Protein AF-A0A3Q0JBZ6-F1 (afdb_monomer_lite)

InterPro domains:
  IPR046439 Zinc finger, RZ-type [PF20173] (156-203)
  IPR046439 Zinc finger, RZ-type [PS51981] (135-214)

Secondary structure (DSSP, 8-state):
--HHHHHHHHHHHHHHHHHHS----HHHHHHHHHHHHHHHHHHHTS-TT---HHHHHHHHHHHHHHHHHHHHHHHHHHHHHHTTSS-THHHHHHHHHHHHHHS-SSPP-HHHHHHHHHHHHHHHHHHHHHS-----HHHHHHHHHHHGGGBPTT--SS-EEE-SSSS-EEE--BTS----EEE-TTT--EEEEETTEEPTT-EE-TTTT--SS-SS-----

Structure (mmCIF, N/CA/C/O backbone):
data_AF-A0A3Q0JBZ6-F1
#
_entry.id   AF-A0A3Q0JBZ6-F1
#
loop_
_atom_site.group_PDB
_atom_site.id
_atom_site.type_symbol
_atom_site.label_atom_id
_atom_site.label_alt_id
_atom_site.label_comp_id
_atom_site.label_asym_id
_atom_site.l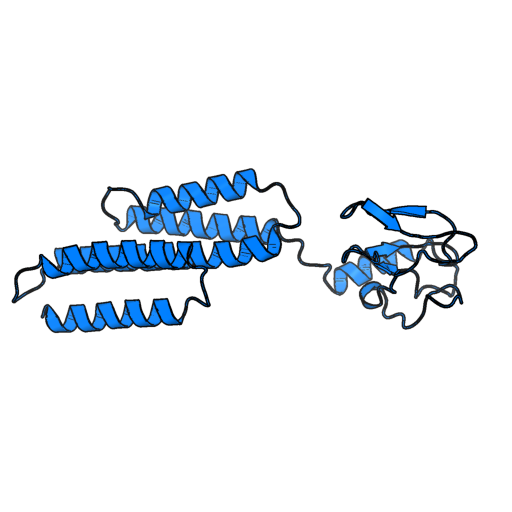abel_entity_id
_atom_site.label_seq_id
_atom_site.pdbx_PDB_ins_code
_atom_site.Cartn_x
_atom_site.Cartn_y
_atom_site.Cartn_z
_atom_site.occupancy
_atom_site.B_iso_or_equiv
_atom_site.auth_seq_id
_atom_site.auth_comp_id
_atom_site.auth_asym_id
_atom_site.auth_atom_id
_atom_site.pdbx_PDB_model_num
ATOM 1 N N . MET A 1 1 ? -16.039 10.931 32.157 1.00 70.25 1 MET A N 1
ATOM 2 C CA . MET A 1 1 ? -16.116 11.798 30.960 1.00 70.25 1 MET A CA 1
ATOM 3 C C . MET A 1 1 ? -17.562 11.839 30.490 1.00 70.25 1 MET A C 1
ATOM 5 O O . MET A 1 1 ? -18.242 10.830 30.664 1.00 70.25 1 MET A O 1
ATOM 9 N N . GLN A 1 2 ? -18.061 12.970 29.978 1.00 82.00 2 GLN A N 1
ATOM 10 C CA . GLN A 1 2 ? -19.403 12.999 29.381 1.00 82.00 2 GLN A CA 1
ATOM 11 C C . GLN A 1 2 ? -19.391 12.131 28.119 1.00 82.00 2 GLN A C 1
ATOM 13 O O . GLN A 1 2 ? -18.581 12.376 27.227 1.00 82.00 2 GLN A O 1
ATOM 18 N N . LEU A 1 3 ? -20.259 11.115 28.071 1.00 80.69 3 LEU A N 1
ATOM 19 C CA . LEU A 1 3 ? -20.325 10.156 26.963 1.00 80.69 3 LEU A CA 1
ATOM 20 C C . LEU A 1 3 ? -20.518 10.876 25.624 1.00 80.69 3 LEU A C 1
ATOM 22 O O . LEU A 1 3 ? -19.780 10.625 24.682 1.00 80.69 3 LEU A O 1
ATOM 26 N N . PHE A 1 4 ? -21.446 11.835 25.582 1.00 84.12 4 PHE A N 1
ATOM 27 C CA . PHE A 1 4 ? -21.747 12.617 24.384 1.00 84.12 4 PHE A CA 1
ATOM 28 C C . PHE A 1 4 ? -20.508 13.291 23.778 1.00 84.12 4 PHE A C 1
ATOM 30 O O . PHE A 1 4 ? -20.240 13.111 22.595 1.00 84.12 4 PHE A O 1
ATOM 37 N N . VAL A 1 5 ? -19.728 14.013 24.591 1.00 87.06 5 VAL A N 1
ATOM 38 C CA . VAL A 1 5 ? -18.526 14.726 24.123 1.00 87.06 5 VAL A CA 1
ATOM 39 C C . VAL A 1 5 ? -17.514 13.747 23.532 1.00 87.06 5 VAL A C 1
ATOM 41 O O . VAL A 1 5 ? -17.034 13.952 22.423 1.00 87.06 5 VAL A O 1
ATOM 44 N N . PHE A 1 6 ? -17.257 12.639 24.232 1.00 88.94 6 PHE A N 1
ATOM 45 C CA . PHE A 1 6 ? -16.318 11.628 23.755 1.00 88.94 6 PHE A CA 1
ATOM 46 C C . PHE A 1 6 ? -16.757 10.989 22.434 1.00 88.94 6 PHE A C 1
ATOM 48 O O . PHE A 1 6 ? -15.930 10.790 21.551 1.00 88.94 6 PHE A O 1
ATOM 55 N N . ILE A 1 7 ? -18.046 10.669 22.285 1.00 87.75 7 ILE A N 1
ATOM 56 C CA . ILE A 1 7 ? -18.562 10.051 21.059 1.00 87.75 7 ILE A CA 1
ATOM 57 C C . ILE A 1 7 ? -18.487 11.013 19.874 1.00 87.75 7 ILE A C 1
ATOM 59 O O . ILE A 1 7 ? -18.133 10.580 18.781 1.00 87.75 7 ILE A O 1
ATOM 63 N N . VAL A 1 8 ? -18.752 12.307 20.074 1.00 90.62 8 VAL A N 1
ATOM 64 C CA . VAL A 1 8 ? -18.575 13.311 19.013 1.00 90.62 8 VAL A CA 1
ATOM 65 C C . VAL A 1 8 ? -17.115 13.356 18.557 1.00 90.62 8 VAL A C 1
ATOM 67 O O . VAL A 1 8 ? -16.854 13.187 17.369 1.00 90.62 8 VAL A O 1
ATOM 70 N N . GLU A 1 9 ? -16.164 13.475 19.487 1.00 92.88 9 GLU A N 1
ATOM 71 C CA . GLU A 1 9 ? -14.729 13.475 19.162 1.00 92.88 9 GLU A CA 1
ATOM 72 C C . GLU A 1 9 ? -14.284 12.171 18.480 1.00 92.88 9 GLU A C 1
ATOM 74 O O . GLU A 1 9 ? -13.493 12.182 17.537 1.00 92.88 9 GLU A O 1
ATOM 79 N N . PHE A 1 10 ? -14.792 11.028 18.944 1.00 92.44 10 PHE A N 1
ATOM 80 C CA . PHE A 1 10 ? -14.512 9.723 18.354 1.00 92.44 10 PHE A CA 1
ATOM 81 C C . PHE A 1 10 ? -14.988 9.660 16.896 1.00 92.44 10 PHE A C 1
ATOM 83 O O . PHE A 1 10 ? -14.212 9.303 16.008 1.00 92.44 10 PHE A O 1
ATOM 90 N N . LEU A 1 11 ? -16.243 10.038 16.636 1.00 92.06 11 LEU A N 1
ATOM 91 C CA . LEU A 1 11 ? -16.834 10.008 15.298 1.00 92.06 11 LEU A CA 1
ATOM 92 C C . LEU A 1 11 ? -16.173 11.015 14.354 1.00 92.06 11 LEU A C 1
ATOM 94 O O . LEU A 1 11 ? -16.023 10.725 13.169 1.00 92.06 11 LEU A O 1
ATOM 98 N N . GLU A 1 12 ? -15.737 12.170 14.859 1.00 95.00 12 GLU A N 1
ATOM 99 C CA . GLU A 1 12 ? -14.949 13.128 14.080 1.00 95.00 12 GLU A CA 1
ATOM 100 C C . GLU A 1 12 ? -13.622 12.523 13.614 1.00 95.00 12 GLU A C 1
ATOM 102 O O . GLU A 1 12 ? -13.274 12.661 12.440 1.00 95.00 12 GLU A O 1
ATOM 107 N N . ARG A 1 13 ? -12.916 11.787 14.483 1.00 95.56 13 ARG A N 1
ATOM 108 C CA . ARG A 1 13 ? -11.676 11.087 14.107 1.00 95.56 13 ARG A CA 1
ATOM 109 C C . ARG A 1 13 ? -11.922 9.988 13.076 1.00 95.56 13 ARG A C 1
ATOM 111 O O . ARG A 1 13 ? -11.198 9.921 12.085 1.00 95.56 13 ARG A O 1
ATOM 118 N N . VAL A 1 14 ? -12.971 9.179 13.253 1.00 93.94 14 VAL A N 1
ATOM 119 C CA . VAL A 1 14 ? -13.374 8.168 12.256 1.00 93.94 14 VAL A CA 1
ATOM 120 C C . VAL A 1 14 ? -13.664 8.829 10.910 1.00 93.94 14 VAL A C 1
ATOM 122 O O . VAL A 1 14 ? -13.111 8.419 9.890 1.00 93.94 14 VAL A O 1
ATOM 125 N N . LYS A 1 15 ? -14.488 9.883 10.903 1.00 92.44 15 LYS A N 1
ATOM 126 C CA . LYS A 1 15 ? -14.831 10.633 9.690 1.00 92.44 15 LYS A CA 1
ATOM 127 C C . LYS A 1 15 ? -13.581 11.173 9.005 1.00 92.44 15 LYS A C 1
ATOM 129 O O . LYS A 1 15 ? -13.451 11.015 7.795 1.00 92.44 15 LYS A O 1
ATOM 134 N N . GLN A 1 16 ? -12.679 11.800 9.760 1.00 92.94 16 GLN A N 1
ATOM 135 C CA . GLN A 1 16 ? -11.443 12.339 9.206 1.00 92.94 16 GLN A CA 1
ATOM 136 C C . GLN A 1 16 ? -10.606 11.229 8.568 1.00 92.94 16 GLN A C 1
ATOM 138 O O . GLN A 1 16 ? -10.219 11.361 7.412 1.00 92.94 16 GLN A O 1
ATOM 143 N N . ARG A 1 17 ? -10.422 10.090 9.252 1.00 92.69 17 ARG A N 1
ATOM 144 C CA . ARG A 1 17 ? -9.642 8.984 8.688 1.00 92.69 17 ARG A CA 1
ATOM 145 C C . ARG A 1 17 ? -10.268 8.417 7.417 1.00 92.69 17 ARG A C 1
ATOM 147 O O . ARG A 1 17 ? -9.536 8.149 6.473 1.00 92.69 17 ARG A O 1
ATOM 154 N N . VAL A 1 18 ? -11.593 8.266 7.366 1.00 88.94 18 VAL A N 1
ATOM 155 C CA . VAL A 1 18 ? -12.302 7.806 6.157 1.00 88.94 18 VAL A CA 1
ATOM 156 C C . VAL A 1 18 ? -12.102 8.769 4.984 1.00 88.94 18 VAL A C 1
ATOM 158 O O . VAL A 1 18 ? -11.972 8.315 3.853 1.00 88.94 18 VAL A O 1
ATOM 161 N N . LEU A 1 19 ? -12.058 10.082 5.235 1.00 87.62 19 LEU A N 1
ATOM 162 C CA . LEU A 1 19 ? -11.763 11.078 4.200 1.00 87.62 19 LEU A CA 1
ATOM 163 C C . LEU A 1 19 ? -10.298 11.036 3.743 1.00 87.62 19 LEU A C 1
ATOM 165 O O . LEU A 1 19 ? -10.024 11.290 2.571 1.00 87.62 19 LEU A O 1
ATOM 169 N N . ASP A 1 20 ? -9.374 10.727 4.656 1.00 87.31 20 ASP A N 1
ATOM 170 C CA . ASP A 1 20 ? -7.940 10.663 4.365 1.00 87.31 20 ASP A CA 1
ATOM 171 C C . ASP A 1 20 ? -7.571 9.432 3.525 1.00 87.31 20 ASP A C 1
ATOM 173 O O . ASP A 1 20 ? -6.669 9.510 2.688 1.00 87.31 20 ASP A O 1
ATOM 177 N N . VAL A 1 21 ? -8.256 8.298 3.722 1.00 81.00 21 VAL A N 1
ATOM 178 C CA . VAL A 1 21 ? -8.046 7.121 2.873 1.00 81.00 21 VAL A CA 1
ATOM 179 C C . VAL A 1 21 ? -8.618 7.402 1.480 1.00 81.00 21 VAL A C 1
ATOM 181 O O . VAL A 1 21 ? -9.830 7.437 1.269 1.00 81.00 21 VAL A O 1
ATOM 184 N N . LYS A 1 22 ? -7.725 7.584 0.502 1.00 66.88 22 LYS A N 1
ATOM 185 C CA . LYS A 1 22 ? -8.076 7.713 -0.920 1.00 66.88 22 LYS A CA 1
ATOM 186 C C . LYS A 1 22 ? -8.874 6.488 -1.391 1.00 66.88 22 LYS A C 1
ATOM 188 O O . LYS A 1 22 ? -8.780 5.410 -0.816 1.00 66.88 22 LYS A O 1
ATOM 193 N N . THR A 1 23 ? -9.679 6.678 -2.435 1.00 73.19 23 THR A N 1
ATOM 194 C CA . THR A 1 23 ? -10.639 5.706 -2.997 1.00 73.19 23 THR A CA 1
ATOM 195 C C . THR A 1 23 ? -10.236 4.234 -2.835 1.00 73.19 23 THR A C 1
ATOM 197 O O . THR A 1 23 ? -9.292 3.773 -3.472 1.00 73.19 23 THR A O 1
ATOM 200 N N . MET A 1 24 ? -10.999 3.496 -2.025 1.00 83.38 24 MET A N 1
ATOM 201 C CA . MET A 1 24 ? -10.909 2.041 -1.887 1.00 83.38 24 MET A CA 1
ATOM 202 C C . MET A 1 24 ? -11.824 1.332 -2.894 1.00 83.38 24 MET A C 1
ATOM 204 O O . MET A 1 24 ? -12.797 1.907 -3.386 1.00 83.38 24 MET A O 1
ATOM 208 N N . ASN A 1 25 ? -11.549 0.055 -3.170 1.00 87.12 25 ASN A N 1
ATOM 209 C CA . ASN A 1 25 ? -12.520 -0.798 -3.854 1.00 87.12 25 ASN A CA 1
ATOM 210 C C . ASN A 1 25 ? -13.654 -1.227 -2.897 1.00 87.12 25 ASN A C 1
ATOM 212 O O . ASN A 1 25 ? -13.547 -1.099 -1.677 1.00 87.12 25 ASN A O 1
ATOM 216 N N . MET A 1 26 ? -14.730 -1.783 -3.464 1.00 89.88 26 MET A N 1
ATOM 21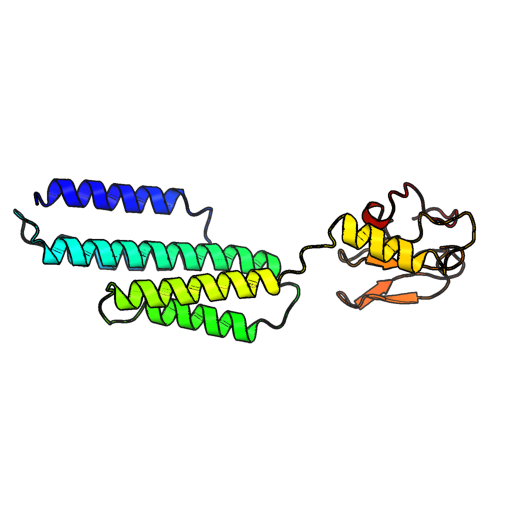7 C CA . MET A 1 26 ? -15.929 -2.163 -2.709 1.00 89.88 26 MET A CA 1
ATOM 218 C C . MET A 1 26 ? -15.639 -3.125 -1.546 1.00 89.88 26 MET A C 1
ATOM 220 O O . MET A 1 26 ? -16.154 -2.920 -0.452 1.00 89.88 26 MET A O 1
ATOM 224 N N . SER A 1 27 ? -14.817 -4.162 -1.745 1.00 90.31 27 SER A N 1
ATOM 225 C CA . SER A 1 27 ? -14.576 -5.165 -0.697 1.00 90.31 27 SER A CA 1
ATOM 226 C C . SER A 1 27 ? -13.798 -4.591 0.486 1.00 90.31 27 SER A C 1
ATOM 228 O O . SER A 1 27 ? -14.114 -4.894 1.635 1.00 90.31 27 SER A O 1
ATOM 230 N N . MET A 1 28 ? -12.830 -3.717 0.220 1.00 90.88 28 MET A N 1
ATOM 231 C CA . MET A 1 28 ? -12.049 -3.031 1.250 1.00 90.88 28 MET A CA 1
ATOM 232 C C . MET A 1 28 ? -12.909 -2.028 2.022 1.00 90.88 28 MET A C 1
ATOM 234 O O . MET A 1 28 ? -12.847 -1.990 3.250 1.00 90.88 28 MET A O 1
ATOM 238 N N . SER A 1 29 ? -13.773 -1.282 1.324 1.00 91.19 29 SER A N 1
ATOM 239 C CA . SER A 1 29 ? -14.760 -0.412 1.968 1.00 91.19 29 SER A CA 1
ATOM 240 C C . SER A 1 29 ? -15.718 -1.200 2.863 1.00 91.19 29 SER A C 1
ATOM 242 O O . SER A 1 29 ? -15.956 -0.787 3.995 1.00 91.19 29 SER A O 1
ATOM 244 N N . CYS A 1 30 ? -16.232 -2.345 2.402 1.00 93.31 30 CYS A N 1
ATOM 245 C CA . CYS A 1 30 ? -17.099 -3.202 3.213 1.00 93.31 30 CYS A CA 1
ATOM 246 C C . CYS A 1 30 ? -16.403 -3.682 4.489 1.00 93.31 30 CYS A C 1
ATOM 248 O O . CYS A 1 30 ? -17.007 -3.619 5.554 1.00 93.31 30 CYS A O 1
ATOM 250 N N . LEU A 1 31 ? -15.143 -4.117 4.402 1.00 93.62 31 LEU A N 1
ATOM 251 C CA . LEU A 1 31 ? -14.400 -4.609 5.562 1.00 93.62 31 LEU A CA 1
ATOM 252 C C . LEU A 1 31 ? -14.179 -3.514 6.618 1.00 93.62 31 LEU A C 1
ATOM 254 O O . LEU A 1 31 ? -14.377 -3.745 7.808 1.00 93.62 31 LEU A O 1
ATOM 258 N N . LEU A 1 32 ? -13.815 -2.304 6.183 1.00 93.56 32 LEU A N 1
ATOM 259 C CA . LEU A 1 32 ? -13.626 -1.167 7.085 1.00 93.56 32 LEU A CA 1
ATOM 260 C C . LEU A 1 32 ? -14.945 -0.734 7.752 1.00 93.56 32 LEU A C 1
ATOM 262 O O . LEU A 1 32 ? -14.959 -0.410 8.939 1.00 93.56 32 LEU A O 1
ATOM 266 N N . LEU A 1 33 ? -16.056 -0.761 7.007 1.00 92.88 33 LEU A N 1
ATOM 267 C CA . LEU A 1 33 ? -17.389 -0.461 7.540 1.00 92.88 33 LEU A CA 1
ATOM 268 C C . LEU A 1 33 ? -17.879 -1.528 8.527 1.00 92.88 33 LEU A C 1
ATOM 270 O O . LEU A 1 33 ? -18.447 -1.170 9.550 1.00 92.88 33 LEU A O 1
ATOM 274 N N . GLN A 1 34 ? -17.611 -2.812 8.273 1.00 94.50 34 GLN A N 1
ATOM 275 C CA . GLN A 1 34 ? -17.945 -3.898 9.203 1.00 94.50 34 GLN A CA 1
ATOM 276 C C . GLN A 1 34 ? -17.253 -3.723 10.557 1.00 94.50 34 GLN A C 1
ATOM 278 O O . GLN A 1 34 ? -17.881 -3.904 11.599 1.00 94.50 34 GLN A O 1
ATOM 283 N N . LEU A 1 35 ? -15.978 -3.326 10.542 1.00 94.75 35 LEU A N 1
ATOM 284 C CA . LEU A 1 35 ? -15.248 -3.007 11.763 1.00 94.75 35 LEU A CA 1
ATOM 285 C C . LEU A 1 35 ? -15.867 -1.804 12.489 1.00 94.75 35 LEU A C 1
ATOM 287 O O . LEU A 1 35 ? -16.049 -1.835 13.704 1.00 94.75 35 LEU A O 1
ATOM 291 N N . LEU A 1 36 ? -16.222 -0.744 11.758 1.00 94.12 36 LEU A N 1
ATOM 292 C CA . LEU A 1 36 ? -16.880 0.415 12.360 1.00 94.12 36 LEU A CA 1
ATOM 293 C C . LEU A 1 36 ? -18.217 0.037 13.013 1.00 94.12 36 LEU A C 1
ATOM 295 O O . LEU A 1 36 ? -18.482 0.470 14.133 1.00 94.12 36 LEU A O 1
ATOM 299 N N . ASP A 1 37 ? -19.028 -0.787 12.351 1.00 93.94 37 ASP A N 1
ATOM 300 C CA . ASP A 1 37 ? -20.302 -1.267 12.888 1.00 93.94 37 ASP A CA 1
ATOM 301 C C . ASP A 1 37 ? -20.107 -2.048 14.196 1.00 93.94 37 ASP A C 1
ATOM 303 O O . ASP A 1 37 ? -20.843 -1.819 15.157 1.00 93.94 37 ASP A O 1
ATOM 307 N N . GLU A 1 38 ? -19.087 -2.907 14.284 1.00 92.44 38 GLU A N 1
ATOM 308 C CA . GLU A 1 38 ? -18.746 -3.629 15.519 1.00 92.44 38 GLU A CA 1
ATOM 309 C C . GLU A 1 38 ? -18.451 -2.662 16.679 1.00 92.44 38 GLU A C 1
ATOM 311 O O . GLU A 1 38 ? -18.995 -2.802 17.781 1.00 92.44 38 GLU A O 1
ATOM 316 N N . ILE A 1 39 ? -17.649 -1.625 16.419 1.00 92.25 39 ILE A N 1
ATOM 317 C CA . ILE A 1 39 ? -17.303 -0.618 17.428 1.00 92.25 39 ILE A CA 1
ATOM 318 C C . ILE A 1 39 ? -18.546 0.181 17.844 1.00 92.25 39 ILE A C 1
ATOM 320 O O . ILE A 1 39 ? -18.749 0.451 19.031 1.00 92.25 39 ILE A O 1
ATOM 324 N N . LEU A 1 40 ? -19.412 0.535 16.891 1.00 91.19 40 LEU A N 1
ATOM 325 C CA . LEU A 1 40 ? -20.656 1.255 17.167 1.00 91.19 40 LEU A CA 1
ATOM 326 C C . LEU A 1 40 ? -21.637 0.421 17.998 1.00 91.19 40 LEU A C 1
ATOM 328 O O . LEU A 1 40 ? -22.288 0.970 18.888 1.00 91.19 40 LEU A O 1
ATOM 332 N N . VAL A 1 41 ? -21.713 -0.894 17.777 1.00 91.06 41 VAL A N 1
ATOM 333 C CA . VAL A 1 41 ? -22.509 -1.803 18.620 1.00 91.06 41 VAL A CA 1
ATOM 334 C C . VAL A 1 41 ? -22.018 -1.762 20.068 1.00 91.06 41 VAL A C 1
ATOM 336 O O . VAL A 1 41 ? -22.837 -1.650 20.984 1.00 91.06 41 VAL A O 1
ATOM 339 N N . TYR A 1 42 ? -20.700 -1.776 20.291 1.00 88.12 42 TYR A N 1
ATOM 340 C CA . TYR A 1 42 ? -20.139 -1.629 21.636 1.00 88.12 42 TYR A CA 1
ATOM 341 C C . TYR A 1 42 ? -20.474 -0.261 22.255 1.00 88.12 42 TYR A C 1
ATOM 343 O O . TYR A 1 42 ? -20.917 -0.207 23.402 1.00 88.12 42 TYR A O 1
ATOM 351 N N . VAL A 1 43 ? -20.346 0.834 21.493 1.00 88.06 43 VAL A N 1
ATOM 352 C CA . VAL A 1 43 ? -20.708 2.197 21.933 1.00 88.06 43 VAL A CA 1
ATOM 353 C C . VAL A 1 43 ? -22.169 2.288 22.383 1.00 88.06 43 VAL A C 1
ATOM 355 O O . VAL A 1 43 ? -22.450 2.867 23.432 1.00 88.06 43 VAL A O 1
ATOM 358 N N . VAL A 1 44 ? -23.100 1.717 21.615 1.00 86.81 44 VAL A N 1
ATOM 359 C CA . VAL A 1 44 ? -24.542 1.741 21.923 1.00 86.81 44 VAL A CA 1
ATOM 360 C C . VAL A 1 44 ? -24.865 0.965 23.205 1.00 86.81 44 VAL A C 1
ATOM 362 O O . VAL A 1 44 ? -25.817 1.305 23.903 1.00 86.81 44 VAL A O 1
ATOM 365 N N . GLY A 1 45 ? -24.056 -0.037 23.556 1.00 85.75 45 GLY A N 1
ATOM 366 C CA . GLY A 1 45 ? -24.194 -0.795 24.801 1.00 85.75 45 GLY A CA 1
ATOM 367 C C . GLY A 1 45 ? -23.782 -0.037 26.071 1.00 85.75 45 GLY A C 1
ATOM 368 O O . GLY A 1 45 ? -23.964 -0.558 27.173 1.00 85.75 45 GLY A O 1
ATOM 369 N N . ILE A 1 46 ? -23.217 1.171 25.956 1.00 83.44 46 ILE A N 1
ATOM 370 C CA . ILE A 1 46 ? -22.712 1.938 27.100 1.00 83.44 46 ILE A CA 1
ATOM 371 C C . ILE A 1 46 ? -23.864 2.702 27.783 1.00 83.44 46 ILE A C 1
ATOM 373 O O . ILE A 1 46 ? -24.544 3.493 27.128 1.00 83.44 46 ILE A O 1
ATOM 377 N N . PRO A 1 47 ? -24.072 2.537 29.107 1.00 78.12 47 PRO A N 1
ATOM 378 C CA . PRO A 1 47 ? -25.135 3.226 29.839 1.00 78.12 47 PRO A CA 1
ATOM 379 C C . PRO A 1 47 ? -25.045 4.758 29.748 1.00 78.12 47 PRO A C 1
ATOM 381 O O . PRO A 1 47 ? -23.959 5.339 29.779 1.00 78.12 47 PRO A O 1
ATOM 384 N N . HIS A 1 48 ? -26.210 5.407 29.699 1.00 68.00 48 HIS A N 1
ATOM 385 C CA . HIS A 1 48 ? -26.428 6.712 29.059 1.00 68.00 48 HIS A CA 1
ATOM 386 C C . HIS A 1 48 ? -25.760 7.966 29.656 1.00 68.00 48 HIS A C 1
ATOM 388 O O . HIS A 1 48 ? -25.857 9.028 29.042 1.00 68.00 48 HIS A O 1
ATOM 394 N N . ASP A 1 49 ? -25.015 7.895 30.763 1.00 70.44 49 ASP A N 1
ATOM 395 C CA . ASP A 1 49 ? -24.688 9.130 31.498 1.00 70.44 49 ASP A CA 1
ATOM 396 C C . ASP A 1 49 ? -23.185 9.391 31.660 1.00 70.44 49 ASP A C 1
ATOM 398 O O . ASP A 1 49 ? -22.746 10.547 31.689 1.00 70.44 49 ASP A O 1
ATOM 402 N N . LYS A 1 50 ? -22.361 8.341 31.785 1.00 77.06 50 LYS A N 1
ATOM 403 C CA . LYS A 1 50 ? -20.922 8.482 32.061 1.00 77.06 50 LYS A CA 1
ATOM 404 C C . LYS A 1 50 ? -20.116 7.328 31.484 1.00 77.06 50 LYS A C 1
ATOM 406 O O . LYS A 1 50 ? -20.367 6.170 31.790 1.00 77.06 50 LYS A O 1
ATOM 411 N N . LEU A 1 51 ? -19.063 7.686 30.756 1.00 85.75 51 LEU A N 1
ATOM 412 C CA . LEU A 1 51 ? -18.027 6.753 30.333 1.00 85.75 51 LEU A CA 1
ATOM 413 C C . LEU A 1 51 ? -16.985 6.595 31.450 1.00 85.75 51 LEU A C 1
ATOM 415 O O . LEU A 1 51 ? -16.458 7.603 31.955 1.00 85.75 51 LEU A O 1
ATOM 419 N N . SER A 1 52 ? -16.685 5.349 31.826 1.00 88.31 52 SER A N 1
ATOM 420 C CA . SER A 1 52 ? -15.565 5.038 32.717 1.00 88.31 52 SER A CA 1
ATOM 421 C C . SER A 1 52 ? -14.225 5.276 32.012 1.00 88.31 52 SER A C 1
ATOM 423 O O . SER A 1 52 ? -14.147 5.315 30.784 1.00 88.31 52 SER A O 1
ATOM 425 N N . GLN A 1 53 ? -13.145 5.437 32.783 1.00 88.69 53 GLN A N 1
ATOM 426 C CA . GLN A 1 53 ? -11.802 5.564 32.202 1.00 88.69 53 GLN A CA 1
ATOM 427 C C . GLN A 1 53 ? -11.407 4.316 31.405 1.00 88.69 53 GLN A C 1
ATOM 429 O O . GLN A 1 53 ? -10.787 4.442 30.355 1.00 88.69 53 GLN A O 1
ATOM 434 N N . GLN A 1 54 ? -11.811 3.132 31.873 1.00 89.12 54 GLN A N 1
ATOM 435 C CA . GLN A 1 54 ? -11.532 1.882 31.178 1.00 89.12 54 GLN A CA 1
ATOM 436 C C . GLN A 1 54 ? -12.281 1.812 29.844 1.00 89.12 54 GLN A C 1
ATOM 438 O O . GLN A 1 54 ? -11.660 1.558 28.825 1.00 89.12 54 GLN A O 1
ATOM 443 N N . GLN A 1 55 ? -13.575 2.142 29.819 1.00 89.31 55 GLN A N 1
ATOM 444 C CA . GLN A 1 55 ? -14.357 2.161 28.575 1.00 89.31 55 GLN A CA 1
ATOM 445 C C . GLN A 1 55 ? -13.812 3.183 27.567 1.00 89.31 55 GLN A C 1
ATOM 447 O O . GLN A 1 55 ? -13.778 2.916 26.372 1.00 89.31 55 GLN A O 1
ATOM 452 N N . ALA A 1 56 ? -13.353 4.346 28.044 1.00 91.06 56 ALA A N 1
ATOM 453 C CA . ALA A 1 56 ? -12.686 5.337 27.200 1.00 91.06 56 ALA A CA 1
ATOM 454 C C . ALA A 1 56 ? -11.409 4.782 26.566 1.00 91.06 56 ALA A C 1
ATOM 456 O O . ALA A 1 56 ? -11.149 4.996 25.385 1.00 91.06 56 ALA A O 1
ATOM 457 N N . LEU A 1 57 ? -10.603 4.083 27.366 1.00 92.12 57 LEU A N 1
ATOM 458 C CA . LEU A 1 57 ? -9.363 3.475 26.912 1.00 92.12 57 LEU A CA 1
ATOM 459 C C . LEU A 1 57 ? -9.633 2.369 25.887 1.00 92.12 57 LEU A C 1
ATOM 461 O O . LEU A 1 57 ? -8.969 2.330 24.858 1.00 92.12 57 LEU A O 1
ATOM 465 N N . ASP A 1 58 ? -10.625 1.520 26.150 1.00 91.31 58 ASP A N 1
ATOM 466 C CA . ASP A 1 58 ? -11.032 0.421 25.272 1.00 91.31 58 ASP A CA 1
ATOM 467 C C . ASP A 1 58 ? -11.495 0.966 23.915 1.00 91.31 58 ASP A C 1
ATOM 469 O O . ASP A 1 58 ? -10.980 0.554 22.882 1.00 91.31 58 ASP A O 1
ATOM 473 N N . LEU A 1 59 ? -12.363 1.986 23.910 1.00 92.94 59 LEU A N 1
ATOM 474 C CA . LEU A 1 59 ? -12.805 2.654 22.680 1.00 92.94 59 LEU A CA 1
ATOM 475 C C . LEU A 1 59 ? -11.663 3.319 21.913 1.00 92.94 59 LEU A C 1
ATOM 477 O O . LEU A 1 59 ? -11.664 3.320 20.685 1.00 92.94 59 LEU A O 1
ATOM 481 N N . ASN A 1 60 ? -10.685 3.897 22.611 1.00 94.81 60 ASN A N 1
ATOM 482 C CA . ASN A 1 60 ? -9.516 4.453 21.940 1.00 94.81 60 ASN A CA 1
ATOM 483 C C . ASN A 1 60 ? -8.677 3.353 21.280 1.00 94.81 60 ASN A C 1
ATOM 485 O O . ASN A 1 60 ? -8.204 3.567 20.171 1.00 94.81 60 ASN A O 1
ATOM 489 N N . PHE A 1 61 ? -8.521 2.178 21.895 1.00 96.00 61 PHE A N 1
ATOM 490 C CA . PHE A 1 61 ? -7.838 1.061 21.235 1.00 96.00 61 PHE A CA 1
ATOM 491 C C . PHE A 1 61 ? -8.631 0.498 20.054 1.00 96.00 61 PHE A C 1
ATOM 493 O O . PHE A 1 61 ? -8.031 0.174 19.036 1.00 96.00 61 PHE A O 1
ATOM 500 N N . GLU A 1 62 ? -9.959 0.462 20.129 1.00 95.62 62 GLU A N 1
ATOM 501 C CA . GLU A 1 62 ? -10.797 0.117 18.977 1.00 95.62 62 GLU A CA 1
ATOM 502 C C . GLU A 1 62 ? -10.670 1.139 17.836 1.00 95.62 62 GLU A C 1
ATOM 504 O O . GLU A 1 62 ? -10.624 0.772 16.661 1.00 95.62 62 GLU A O 1
ATOM 509 N N . LEU A 1 63 ? -10.518 2.428 18.156 1.00 95.62 63 LEU A N 1
ATOM 510 C CA . LEU A 1 63 ? -10.187 3.434 17.147 1.00 95.62 63 LEU A CA 1
ATOM 511 C C . LEU A 1 63 ? -8.811 3.172 16.527 1.00 95.62 63 LEU A C 1
ATOM 513 O O . LEU A 1 63 ? -8.647 3.277 15.318 1.00 95.62 63 LEU A O 1
ATOM 517 N N . GLU A 1 64 ? -7.818 2.806 17.331 1.00 97.00 64 GLU A N 1
ATOM 518 C CA . GLU A 1 64 ? -6.486 2.451 16.834 1.00 97.00 64 GLU A CA 1
ATOM 519 C C . GLU A 1 64 ? -6.534 1.198 15.943 1.00 97.00 64 GLU A C 1
ATOM 521 O O . GLU A 1 64 ? -5.877 1.176 14.903 1.00 97.00 64 GLU A O 1
ATOM 526 N N . ARG A 1 65 ? -7.377 0.208 16.271 1.00 97.31 65 ARG A N 1
ATOM 527 C CA . ARG A 1 65 ? -7.669 -0.958 15.416 1.00 97.31 65 ARG A CA 1
ATOM 528 C C . ARG A 1 65 ? -8.247 -0.530 14.070 1.00 97.31 65 ARG A C 1
ATOM 530 O O . ARG A 1 65 ? -7.787 -0.991 13.025 1.00 97.31 65 ARG A O 1
ATOM 537 N N . PHE A 1 66 ? -9.203 0.400 14.083 1.00 96.75 66 PHE A N 1
ATOM 538 C CA . PHE A 1 66 ? -9.778 0.985 12.870 1.00 96.75 66 PHE A CA 1
ATOM 539 C C . PHE A 1 66 ? -8.721 1.683 12.004 1.00 96.75 66 PHE A C 1
ATOM 541 O O . PHE A 1 66 ? -8.666 1.465 10.792 1.00 96.75 66 PHE A O 1
ATOM 548 N N . TYR A 1 67 ? -7.840 2.478 12.615 1.00 96.75 67 TYR A N 1
ATOM 549 C CA . TYR A 1 67 ? -6.740 3.133 11.905 1.00 96.75 67 TYR A CA 1
ATOM 550 C C . TYR A 1 67 ? -5.740 2.122 11.335 1.00 96.75 67 TYR A C 1
ATOM 552 O O . TYR A 1 67 ? -5.319 2.276 10.190 1.00 96.75 67 TYR A O 1
ATOM 560 N N . ALA A 1 68 ? -5.392 1.076 12.088 1.00 97.12 68 ALA A N 1
ATOM 561 C CA . ALA A 1 68 ? -4.497 0.023 11.621 1.00 97.12 68 ALA A CA 1
ATOM 562 C C . ALA A 1 68 ? -5.069 -0.707 10.396 1.00 97.12 68 ALA A C 1
ATOM 564 O O . ALA A 1 68 ? -4.362 -0.870 9.400 1.00 97.12 68 ALA A O 1
ATOM 565 N N . LEU A 1 69 ? -6.360 -1.069 10.423 1.00 96.75 69 LEU A N 1
ATOM 566 C CA . LEU A 1 69 ? -7.028 -1.667 9.266 1.00 96.75 69 LEU A CA 1
ATOM 567 C C . LEU A 1 69 ? -7.010 -0.715 8.065 1.00 96.75 69 LEU A C 1
ATOM 569 O O . LEU A 1 69 ? -6.642 -1.122 6.965 1.00 96.75 69 LEU A O 1
ATOM 573 N N . ALA A 1 70 ? -7.367 0.555 8.269 1.00 95.00 70 ALA A N 1
ATOM 574 C CA . ALA A 1 70 ? -7.353 1.562 7.213 1.00 95.00 70 ALA A CA 1
ATOM 575 C C . ALA A 1 70 ? -5.961 1.709 6.569 1.00 95.00 70 ALA A C 1
ATOM 577 O O . ALA A 1 70 ? -5.856 1.721 5.344 1.00 95.00 70 ALA A O 1
ATOM 578 N N . ASN A 1 71 ? -4.898 1.757 7.380 1.00 93.38 71 ASN A N 1
ATOM 579 C CA . ASN A 1 71 ? -3.512 1.840 6.908 1.00 93.38 71 ASN A CA 1
ATOM 580 C C . ASN A 1 71 ? -3.109 0.600 6.098 1.00 93.38 71 ASN A C 1
ATOM 582 O O . ASN A 1 71 ? -2.530 0.723 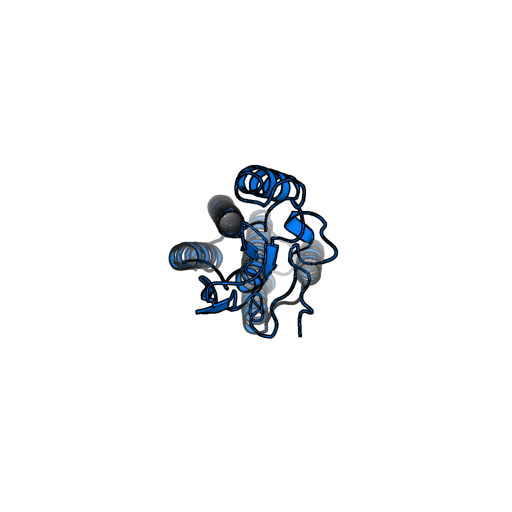5.021 1.00 93.38 71 ASN A O 1
ATOM 586 N N . LEU A 1 72 ? -3.439 -0.596 6.590 1.00 93.69 72 LEU A N 1
ATOM 587 C CA . LEU A 1 72 ? -3.129 -1.849 5.905 1.00 93.69 72 LEU A CA 1
ATOM 588 C C . LEU A 1 72 ? -3.856 -1.953 4.554 1.00 93.69 72 LEU A C 1
ATOM 590 O O . LEU A 1 72 ? -3.280 -2.385 3.555 1.00 93.69 72 LEU A O 1
ATOM 594 N N . LEU A 1 73 ? -5.124 -1.544 4.509 1.00 91.62 73 LEU A N 1
ATOM 595 C CA . LEU A 1 73 ? -5.900 -1.488 3.274 1.00 91.62 73 LEU A CA 1
ATOM 596 C C . LEU A 1 73 ? -5.287 -0.483 2.288 1.00 91.62 73 LEU A C 1
ATOM 598 O O . LEU A 1 73 ? -5.093 -0.820 1.126 1.00 91.62 73 LEU A O 1
ATOM 602 N N . GLU A 1 74 ? -4.906 0.709 2.736 1.00 88.19 74 GLU A N 1
ATOM 603 C CA . GLU A 1 74 ? -4.239 1.707 1.891 1.00 88.19 74 GLU A CA 1
ATOM 604 C C . GLU A 1 74 ? -2.923 1.181 1.284 1.00 88.19 74 GLU A C 1
ATOM 606 O O . GLU A 1 74 ? -2.696 1.337 0.082 1.00 88.19 74 GLU A O 1
ATOM 611 N N . LEU A 1 75 ? -2.111 0.456 2.063 1.00 86.38 75 LEU A N 1
ATOM 612 C CA . LEU A 1 75 ? -0.895 -0.203 1.566 1.00 86.38 75 LEU A CA 1
ATOM 613 C C . LEU A 1 75 ? -1.186 -1.229 0.459 1.00 86.38 75 LEU A C 1
ATOM 615 O O . LEU A 1 75 ? -0.477 -1.269 -0.547 1.00 86.38 75 LEU A O 1
ATOM 619 N N . LYS A 1 76 ? -2.264 -2.015 0.592 1.00 84.06 76 LYS A N 1
ATOM 620 C CA . LYS A 1 76 ? -2.668 -3.000 -0.426 1.00 84.06 76 LYS A CA 1
ATOM 621 C C . LYS A 1 76 ? -3.008 -2.366 -1.773 1.00 84.06 76 LYS A C 1
ATOM 623 O O . LYS A 1 76 ? -2.729 -2.972 -2.807 1.00 84.06 76 LYS A O 1
ATOM 628 N N . ILE A 1 77 ? -3.605 -1.170 -1.773 1.00 74.88 77 ILE A N 1
ATOM 629 C CA . ILE A 1 77 ? -3.867 -0.421 -3.014 1.00 74.88 77 ILE A CA 1
ATOM 630 C C . ILE A 1 77 ? -2.541 -0.137 -3.717 1.00 74.88 77 ILE A C 1
ATOM 632 O O . ILE A 1 77 ? -2.413 -0.429 -4.903 1.00 74.88 77 ILE A O 1
ATOM 636 N N . GLY A 1 78 ? -1.543 0.334 -2.961 1.00 70.75 78 GLY A N 1
ATOM 637 C CA . GLY A 1 78 ? -0.187 0.516 -3.467 1.00 70.75 78 GLY A CA 1
ATOM 638 C C . GLY A 1 78 ? 0.362 -0.763 -4.100 1.00 70.75 78 GLY A C 1
ATOM 639 O O . GLY A 1 78 ? 0.824 -0.727 -5.233 1.00 70.75 78 GLY A O 1
ATOM 640 N N . PHE A 1 79 ? 0.250 -1.914 -3.429 1.00 69.50 79 PHE A N 1
ATOM 641 C CA . PHE A 1 79 ? 0.791 -3.185 -3.940 1.00 69.50 79 PHE A CA 1
ATOM 642 C C . PHE A 1 79 ? 0.177 -3.634 -5.263 1.00 69.50 79 PHE A C 1
ATOM 644 O O . PHE A 1 79 ? 0.908 -4.102 -6.131 1.00 69.50 79 PHE A O 1
ATOM 651 N N . HIS A 1 80 ? -1.134 -3.466 -5.460 1.00 61.06 80 HIS A N 1
ATOM 652 C CA . HIS A 1 80 ? -1.775 -3.861 -6.716 1.00 61.06 80 HIS A CA 1
ATOM 653 C C . HIS A 1 80 ? -1.204 -3.095 -7.924 1.00 61.06 80 HIS A C 1
ATOM 655 O O . HIS A 1 80 ? -1.073 -3.669 -9.005 1.00 61.06 80 HIS A O 1
ATOM 661 N N . ASP A 1 81 ? -0.804 -1.833 -7.744 1.00 56.03 81 ASP A N 1
ATOM 662 C CA . ASP A 1 81 ? -0.126 -1.056 -8.789 1.00 56.03 81 ASP A CA 1
ATOM 663 C C . ASP A 1 81 ? 1.311 -1.561 -9.061 1.00 56.03 81 ASP A C 1
ATOM 665 O O . ASP A 1 81 ? 1.829 -1.399 -10.169 1.00 56.03 81 ASP A O 1
ATOM 669 N N . PHE A 1 82 ? 1.943 -2.230 -8.087 1.00 50.94 82 PHE A N 1
ATOM 670 C CA . PHE A 1 82 ? 3.307 -2.777 -8.165 1.00 50.94 82 PHE A CA 1
ATOM 671 C C . PHE A 1 82 ? 3.385 -4.272 -8.542 1.00 50.94 82 PHE A C 1
ATOM 673 O O . PHE A 1 82 ? 4.443 -4.737 -8.972 1.00 50.94 82 PHE A O 1
ATOM 680 N N . ASN A 1 83 ? 2.283 -5.021 -8.437 1.00 49.81 83 ASN A N 1
ATOM 681 C CA . ASN A 1 83 ? 2.209 -6.487 -8.565 1.00 49.81 83 ASN A CA 1
ATOM 682 C C . ASN A 1 83 ? 2.552 -7.079 -9.939 1.00 49.81 83 ASN A C 1
ATOM 684 O O . ASN A 1 83 ? 2.515 -8.294 -10.121 1.00 49.81 83 ASN A O 1
ATOM 688 N N . ASN A 1 84 ? 2.942 -6.265 -10.914 1.00 52.03 84 ASN A N 1
ATOM 689 C CA . ASN A 1 84 ? 3.377 -6.782 -12.207 1.00 52.03 84 ASN A CA 1
ATOM 690 C C . ASN A 1 84 ? 4.800 -7.381 -12.209 1.00 52.03 84 ASN A C 1
ATOM 692 O O . ASN A 1 84 ? 5.223 -7.818 -13.278 1.00 52.03 84 ASN A O 1
ATOM 696 N N . PHE A 1 85 ? 5.549 -7.420 -11.087 1.00 49.12 85 PHE A N 1
ATOM 697 C CA . PHE A 1 85 ? 6.991 -7.733 -11.164 1.00 49.12 85 PHE A CA 1
ATOM 698 C C . PHE A 1 85 ? 7.652 -8.716 -10.172 1.00 49.12 85 PHE A C 1
ATOM 700 O O . PHE A 1 85 ? 8.766 -9.123 -10.496 1.00 49.12 85 PHE A O 1
ATOM 707 N N . TYR A 1 86 ? 7.063 -9.200 -9.062 1.00 50.88 86 TYR A N 1
ATOM 708 C CA . TYR A 1 86 ? 7.798 -10.122 -8.155 1.00 50.88 86 TYR A CA 1
ATOM 709 C C . TYR A 1 86 ? 6.964 -11.176 -7.400 1.00 50.88 86 TYR A C 1
ATOM 711 O O . TYR A 1 86 ? 5.743 -11.125 -7.332 1.00 50.88 86 TYR A O 1
ATOM 719 N N . ASN A 1 87 ? 7.680 -12.173 -6.857 1.00 52.88 87 ASN A N 1
ATOM 720 C CA . ASN A 1 87 ? 7.177 -13.373 -6.179 1.00 52.88 87 ASN A CA 1
ATOM 721 C C . ASN A 1 87 ? 6.476 -13.020 -4.848 1.00 52.88 87 ASN A C 1
ATOM 723 O O . ASN A 1 87 ? 7.106 -12.848 -3.807 1.00 52.88 87 ASN A O 1
ATOM 727 N N . GLU A 1 88 ? 5.154 -12.926 -4.912 1.00 64.88 88 GLU A N 1
ATOM 728 C CA . GLU A 1 88 ? 4.272 -12.240 -3.960 1.00 64.88 88 GLU A CA 1
ATOM 729 C C . GLU A 1 88 ? 3.967 -13.010 -2.663 1.00 64.88 88 GLU A C 1
ATOM 731 O O . GLU A 1 88 ? 3.375 -12.467 -1.736 1.00 64.88 88 GLU A O 1
ATOM 736 N N . ARG A 1 89 ? 4.356 -14.287 -2.568 1.00 74.50 89 ARG A N 1
ATOM 737 C CA . ARG A 1 89 ? 3.834 -15.184 -1.523 1.00 74.50 89 ARG A CA 1
ATOM 738 C C . ARG A 1 89 ? 4.192 -14.743 -0.102 1.00 74.50 89 ARG A C 1
ATOM 740 O O . ARG A 1 89 ? 3.328 -14.749 0.758 1.00 74.50 89 ARG A O 1
ATOM 747 N N . ALA A 1 90 ? 5.425 -14.288 0.118 1.00 79.31 90 ALA A N 1
ATOM 748 C CA . ALA A 1 90 ? 5.854 -13.803 1.431 1.00 79.31 90 ALA A CA 1
ATOM 749 C C . ALA A 1 90 ? 5.152 -12.493 1.841 1.00 79.31 90 ALA A C 1
ATOM 751 O O . ALA A 1 90 ? 4.826 -12.319 3.013 1.00 79.31 90 ALA A O 1
ATOM 752 N N . LEU A 1 91 ? 4.886 -11.593 0.884 1.00 82.25 91 LEU A N 1
ATOM 753 C CA . LEU A 1 91 ? 4.145 -10.352 1.137 1.00 82.25 91 LEU A CA 1
ATOM 754 C C . LEU A 1 91 ? 2.670 -10.636 1.421 1.00 82.25 91 LEU A C 1
ATOM 756 O O . LEU A 1 91 ? 2.105 -10.029 2.325 1.00 82.25 91 LEU A O 1
ATOM 760 N N . ILE A 1 92 ? 2.066 -11.576 0.688 1.00 83.81 92 ILE A N 1
ATOM 761 C CA . ILE A 1 92 ? 0.701 -12.048 0.941 1.00 83.81 92 ILE A CA 1
ATOM 762 C C . ILE A 1 92 ? 0.612 -12.669 2.339 1.00 83.81 92 ILE A C 1
ATOM 764 O O . ILE A 1 92 ? -0.245 -12.265 3.116 1.00 83.81 92 ILE A O 1
ATOM 768 N N . ASP A 1 93 ? 1.530 -13.572 2.696 1.00 87.19 93 ASP A N 1
ATOM 769 C CA . ASP A 1 93 ? 1.542 -14.219 4.014 1.00 87.19 93 ASP A CA 1
ATOM 770 C C . ASP A 1 93 ? 1.700 -13.188 5.151 1.00 87.19 93 ASP A C 1
ATOM 772 O O . ASP A 1 93 ? 1.042 -13.281 6.189 1.00 87.19 93 ASP A O 1
ATOM 776 N N . LEU A 1 94 ? 2.547 -12.168 4.958 1.00 90.50 94 LEU A N 1
ATOM 777 C CA . LEU A 1 94 ? 2.727 -11.084 5.926 1.00 90.50 94 LEU A CA 1
ATOM 778 C C . LEU A 1 94 ? 1.497 -10.165 6.003 1.00 90.50 94 LEU A C 1
ATOM 780 O O . LEU A 1 94 ? 1.102 -9.765 7.099 1.00 90.50 94 LEU A O 1
ATOM 784 N N . TYR A 1 95 ? 0.864 -9.859 4.870 1.00 91.81 95 TYR A N 1
ATOM 785 C CA . TYR A 1 95 ? -0.389 -9.105 4.814 1.00 91.81 95 TYR A CA 1
ATOM 786 C C . TYR A 1 95 ? -1.521 -9.842 5.543 1.00 91.81 95 TYR A C 1
ATOM 788 O O . TYR A 1 95 ? -2.220 -9.247 6.366 1.00 91.81 95 TYR A O 1
ATOM 796 N N . ASP A 1 96 ? -1.662 -11.144 5.296 1.00 92.12 96 ASP A N 1
ATOM 797 C CA . ASP A 1 96 ? -2.652 -11.999 5.948 1.00 92.12 96 ASP A CA 1
ATOM 798 C C . ASP A 1 96 ? -2.384 -12.106 7.453 1.00 92.12 96 ASP A C 1
ATOM 800 O O . ASP A 1 96 ? -3.321 -12.062 8.251 1.00 92.12 96 ASP A O 1
ATOM 804 N N . LYS A 1 97 ? -1.111 -12.145 7.868 1.00 95.06 97 LYS A N 1
ATOM 805 C CA . LYS A 1 97 ? -0.733 -12.050 9.283 1.00 95.06 97 LYS A CA 1
ATOM 806 C C . LYS A 1 97 ? -1.163 -10.717 9.900 1.00 95.06 97 LYS A C 1
ATOM 808 O O . LYS A 1 97 ? -1.734 -10.721 10.987 1.00 95.06 97 LYS A O 1
ATOM 813 N N . CYS A 1 98 ? -0.942 -9.590 9.217 1.00 96.44 98 CYS A N 1
ATOM 814 C CA . CYS A 1 98 ? -1.407 -8.282 9.692 1.00 96.44 98 CYS A CA 1
ATOM 815 C C . CYS A 1 98 ? -2.933 -8.265 9.865 1.00 96.44 98 CYS A C 1
ATOM 817 O O . CYS A 1 98 ? -3.429 -7.818 10.897 1.00 96.44 98 CYS A O 1
ATOM 819 N N . LEU A 1 99 ? -3.679 -8.780 8.879 1.00 95.50 99 LEU A N 1
ATOM 820 C CA . LEU A 1 99 ? -5.135 -8.904 8.975 1.00 95.50 99 LEU A CA 1
ATOM 821 C C . LEU A 1 99 ? -5.558 -9.792 10.146 1.00 95.50 99 LEU A C 1
ATOM 823 O O . LEU A 1 99 ? -6.494 -9.434 10.854 1.00 95.50 99 LEU A O 1
ATOM 827 N N . GLY A 1 100 ? -4.877 -10.921 10.354 1.00 95.62 100 GLY A N 1
ATOM 828 C CA . GLY A 1 100 ? -5.153 -11.849 11.447 1.00 95.62 100 GLY A CA 1
ATOM 829 C C . GLY A 1 100 ? -5.009 -11.200 12.821 1.00 95.62 100 GLY A C 1
ATOM 830 O O . GLY A 1 100 ? -5.886 -11.370 13.660 1.00 95.62 100 GLY A O 1
ATOM 831 N N . GLU A 1 101 ? -3.963 -10.401 13.030 1.00 96.56 101 GLU A N 1
ATOM 832 C CA . GLU A 1 101 ? -3.777 -9.668 14.288 1.00 96.56 101 GLU A CA 1
ATOM 833 C C . GLU A 1 101 ? -4.816 -8.549 14.465 1.00 96.56 101 GLU A C 1
ATOM 835 O O . GLU A 1 101 ? -5.338 -8.344 15.558 1.00 96.56 101 GLU A O 1
ATOM 840 N N . ILE A 1 102 ? -5.180 -7.837 13.394 1.00 97.12 102 ILE A N 1
ATOM 841 C CA . ILE A 1 102 ? -6.157 -6.738 13.463 1.00 97.12 102 ILE A CA 1
ATOM 842 C C . ILE A 1 102 ? -7.587 -7.251 13.673 1.00 97.12 102 ILE A C 1
ATOM 844 O O . ILE A 1 102 ? -8.344 -6.661 14.437 1.00 97.12 102 ILE A O 1
ATOM 848 N N . LEU A 1 103 ? -7.985 -8.320 12.983 1.00 94.75 103 LEU A N 1
ATOM 849 C CA . LEU A 1 103 ? -9.369 -8.809 12.929 1.00 94.75 103 LEU A CA 1
ATOM 850 C C . LEU A 1 103 ? -9.612 -10.045 13.807 1.00 94.75 103 LEU A C 1
ATOM 852 O O . LEU A 1 103 ? -10.599 -10.757 13.613 1.00 94.75 103 LEU A O 1
ATOM 856 N N . CYS A 1 104 ? -8.722 -10.326 14.759 1.00 89.81 104 CYS A N 1
ATOM 857 C CA . CYS A 1 104 ? -8.925 -11.408 15.716 1.00 89.81 104 CYS A CA 1
ATOM 858 C C . CYS A 1 104 ? -10.076 -11.110 16.693 1.00 89.81 104 CYS A C 1
ATOM 860 O O . CYS A 1 104 ? -10.517 -9.973 16.855 1.00 89.81 104 CYS A O 1
ATOM 862 N N . LEU A 1 105 ? -10.554 -12.161 17.366 1.00 87.56 105 LEU A N 1
ATOM 863 C CA . LEU A 1 105 ? -11.623 -12.070 18.371 1.00 87.56 105 LEU A CA 1
ATOM 864 C C . LEU A 1 105 ? -11.136 -11.545 19.730 1.00 87.56 105 LEU A C 1
ATOM 866 O O . LEU A 1 105 ? -11.946 -11.264 20.613 1.00 87.56 105 LEU A O 1
ATOM 870 N N . ASP A 1 106 ? -9.822 -11.459 19.922 1.00 88.88 106 ASP A N 1
ATOM 871 C CA . ASP A 1 106 ? -9.235 -10.979 21.162 1.00 88.88 106 ASP A CA 1
ATOM 872 C C . ASP A 1 106 ? -9.230 -9.447 21.203 1.00 88.88 106 ASP A C 1
ATOM 874 O O . ASP A 1 106 ? -9.056 -8.767 20.193 1.00 88.88 106 ASP A O 1
ATOM 878 N N . ARG A 1 107 ? -9.318 -8.890 22.413 1.00 89.88 107 ARG A N 1
ATOM 879 C CA . ARG A 1 107 ? -9.305 -7.441 22.642 1.00 89.88 107 ARG A CA 1
ATOM 880 C C . ARG A 1 107 ? -8.082 -6.768 22.014 1.00 89.88 107 ARG A C 1
ATOM 882 O O . ARG A 1 107 ? -6.955 -7.141 22.325 1.00 89.88 107 ARG A O 1
ATOM 889 N N . PHE A 1 108 ? -8.295 -5.695 21.256 1.00 95.06 108 PHE A N 1
ATOM 890 C CA . PHE A 1 108 ? -7.203 -4.835 20.812 1.00 95.06 108 PHE A CA 1
ATOM 891 C C . PHE A 1 108 ? -6.711 -3.965 21.971 1.00 95.06 108 PHE A C 1
ATOM 893 O O . PHE A 1 108 ? -7.474 -3.238 22.612 1.00 95.06 108 PHE A O 1
ATOM 900 N N . ASP A 1 109 ? -5.430 -4.076 22.295 1.00 95.25 109 ASP A N 1
ATOM 901 C CA . ASP A 1 109 ? -4.809 -3.351 23.394 1.00 95.25 109 ASP A CA 1
ATOM 902 C C . ASP A 1 109 ? -3.477 -2.732 22.962 1.00 95.25 109 ASP A C 1
ATOM 904 O O . ASP A 1 109 ? -3.139 -2.678 21.779 1.00 95.25 109 ASP A O 1
ATOM 908 N N . ARG A 1 110 ? -2.717 -2.218 23.931 1.00 95.69 110 ARG A N 1
ATOM 909 C CA . ARG A 1 110 ? -1.415 -1.605 23.660 1.00 95.69 110 ARG A CA 1
ATOM 910 C C . ARG A 1 110 ? -0.425 -2.594 23.050 1.00 95.69 110 ARG A C 1
ATOM 912 O O . ARG A 1 110 ? 0.276 -2.216 22.122 1.00 95.69 110 ARG A O 1
ATOM 919 N N . VAL A 1 111 ? -0.350 -3.810 23.591 1.00 95.62 111 VAL A N 1
ATOM 920 C CA . VAL A 1 111 ? 0.642 -4.803 23.162 1.00 95.62 111 VAL A CA 1
ATOM 921 C C . VAL A 1 111 ? 0.363 -5.170 21.714 1.00 95.62 111 VAL A C 1
ATOM 923 O O . VAL A 1 111 ? 1.245 -5.042 20.868 1.00 95.62 111 VAL A O 1
ATOM 926 N N . ARG A 1 112 ? -0.897 -5.485 21.405 1.00 95.94 112 ARG A N 1
ATOM 927 C CA . ARG A 1 112 ? -1.292 -5.822 20.040 1.00 95.94 112 ARG A CA 1
ATOM 928 C C . ARG A 1 112 ? -1.157 -4.644 19.080 1.00 95.94 112 ARG A C 1
ATOM 930 O O . ARG A 1 112 ? -0.723 -4.834 17.950 1.00 95.94 112 ARG A O 1
ATOM 937 N N . LYS A 1 113 ? -1.468 -3.417 19.513 1.00 96.06 113 LYS A N 1
ATOM 938 C CA . LYS A 1 113 ? -1.210 -2.206 18.716 1.00 96.06 113 LYS A CA 1
ATOM 939 C C . LYS A 1 113 ? 0.262 -2.121 18.305 1.00 96.06 113 LYS A C 1
ATOM 941 O O . LYS A 1 113 ? 0.552 -1.840 17.144 1.00 96.06 113 LYS A O 1
ATOM 946 N N . ASP A 1 114 ? 1.181 -2.334 19.242 1.00 96.88 114 ASP A N 1
ATOM 947 C CA . ASP A 1 114 ? 2.617 -2.236 18.978 1.00 96.88 114 ASP A CA 1
ATOM 948 C C . ASP A 1 114 ? 3.090 -3.367 18.042 1.00 96.88 114 ASP A C 1
ATOM 950 O O . ASP A 1 114 ? 3.861 -3.119 17.111 1.00 96.88 114 ASP A O 1
ATOM 954 N N . GLU A 1 115 ? 2.562 -4.584 18.212 1.00 96.44 115 GLU A N 1
ATOM 955 C CA . GLU A 1 115 ? 2.819 -5.729 17.325 1.00 96.44 115 GLU A CA 1
ATOM 956 C C . GLU A 1 115 ? 2.309 -5.478 15.900 1.00 96.44 115 GLU A C 1
ATOM 958 O O . GLU A 1 115 ? 3.063 -5.622 14.937 1.00 96.44 115 GLU A O 1
ATOM 963 N N . VAL A 1 116 ? 1.063 -5.023 15.752 1.00 97.56 116 VAL A N 1
ATOM 964 C CA . VAL A 1 116 ? 0.460 -4.689 14.454 1.00 97.56 116 VAL A CA 1
ATOM 965 C C . VAL A 1 116 ? 1.227 -3.572 13.758 1.00 97.56 116 VAL A C 1
ATOM 967 O O . VAL A 1 116 ? 1.532 -3.694 12.575 1.00 97.56 116 VAL A O 1
ATOM 970 N N . ASN A 1 117 ? 1.592 -2.505 14.472 1.00 96.50 117 ASN A N 1
ATOM 971 C CA . ASN A 1 117 ? 2.401 -1.430 13.895 1.00 96.50 117 ASN A CA 1
ATOM 972 C C . ASN A 1 117 ? 3.765 -1.942 13.424 1.00 96.50 117 ASN A C 1
ATOM 974 O O . ASN A 1 117 ? 4.234 -1.541 12.361 1.00 96.50 117 ASN A O 1
ATOM 978 N N . THR A 1 118 ? 4.387 -2.848 14.181 1.00 97.38 118 THR A N 1
ATOM 979 C CA . THR A 1 118 ? 5.641 -3.489 13.768 1.00 97.38 118 THR A CA 1
ATOM 980 C C . THR A 1 118 ? 5.456 -4.270 12.467 1.00 97.38 118 THR A C 1
ATOM 982 O O . THR A 1 118 ? 6.236 -4.083 11.536 1.00 97.38 118 THR A O 1
ATOM 985 N N . LEU A 1 119 ? 4.397 -5.080 12.367 1.00 96.44 119 LEU A N 1
ATOM 986 C CA . LEU A 1 119 ? 4.099 -5.871 11.171 1.00 96.44 119 LEU A CA 1
ATOM 987 C C . LEU A 1 119 ? 3.762 -5.000 9.951 1.00 96.44 119 LEU A C 1
ATOM 989 O O . LEU A 1 119 ? 4.259 -5.263 8.860 1.00 96.44 119 LEU A O 1
ATOM 993 N N . ILE A 1 120 ? 2.960 -3.946 10.128 1.00 95.06 120 ILE A N 1
ATOM 994 C CA . ILE A 1 120 ? 2.605 -3.007 9.052 1.00 95.06 120 ILE A CA 1
ATOM 995 C C . ILE A 1 120 ? 3.853 -2.285 8.531 1.00 95.06 120 ILE A C 1
ATOM 997 O O . ILE A 1 120 ? 4.010 -2.140 7.319 1.00 95.06 120 ILE A O 1
ATOM 1001 N N . ASN A 1 121 ? 4.752 -1.858 9.422 1.00 92.75 121 ASN A N 1
ATOM 1002 C CA . ASN A 1 121 ? 6.008 -1.222 9.024 1.00 92.75 121 ASN A CA 1
ATOM 1003 C C . ASN A 1 121 ? 6.918 -2.200 8.274 1.00 92.75 121 ASN A C 1
ATOM 1005 O O . ASN A 1 121 ? 7.463 -1.847 7.234 1.00 92.75 121 ASN A O 1
ATOM 1009 N N . GLU A 1 122 ? 7.045 -3.439 8.758 1.00 91.12 122 GLU A N 1
ATOM 1010 C CA . GLU A 1 122 ? 7.803 -4.482 8.063 1.00 91.12 122 GLU A CA 1
ATOM 1011 C C . GLU A 1 122 ? 7.234 -4.751 6.665 1.00 91.12 122 GLU A C 1
ATOM 1013 O O . GLU A 1 122 ? 7.983 -4.849 5.694 1.00 91.12 122 GLU A O 1
ATOM 1018 N N . LEU A 1 123 ? 5.909 -4.826 6.547 1.00 89.31 123 LEU A N 1
ATOM 1019 C CA . LEU A 1 123 ? 5.227 -5.014 5.275 1.00 89.31 123 LEU A CA 1
ATOM 1020 C C . LEU A 1 123 ? 5.490 -3.846 4.314 1.00 89.31 123 LEU A C 1
ATOM 1022 O O . LEU A 1 123 ? 5.798 -4.082 3.147 1.00 89.31 123 LEU A O 1
ATOM 1026 N N . GLY A 1 124 ? 5.406 -2.604 4.800 1.00 86.12 124 GLY A N 1
ATOM 1027 C CA . GLY A 1 124 ? 5.746 -1.407 4.027 1.00 86.12 124 GLY A CA 1
ATOM 1028 C C . GLY A 1 124 ? 7.197 -1.429 3.539 1.00 86.12 124 GLY A C 1
ATOM 1029 O O . GLY A 1 124 ? 7.445 -1.268 2.346 1.00 86.12 124 GLY A O 1
ATOM 1030 N N . ASP A 1 125 ? 8.143 -1.734 4.429 1.00 85.00 125 ASP A N 1
ATOM 1031 C CA . ASP A 1 125 ? 9.569 -1.848 4.108 1.00 85.00 125 ASP A CA 1
ATOM 1032 C C . ASP A 1 125 ? 9.845 -2.931 3.057 1.00 85.00 125 ASP A C 1
ATOM 1034 O O . ASP A 1 125 ? 10.617 -2.719 2.118 1.00 85.00 125 ASP A O 1
ATOM 1038 N N . GLN A 1 126 ? 9.249 -4.117 3.211 1.00 79.56 126 GLN A N 1
ATOM 1039 C CA . GLN A 1 126 ? 9.433 -5.218 2.265 1.00 79.56 126 GLN A CA 1
ATOM 1040 C C . GLN A 1 126 ? 8.812 -4.897 0.909 1.00 79.56 126 GLN A C 1
ATOM 1042 O O . GLN A 1 126 ? 9.418 -5.189 -0.125 1.00 79.56 126 GLN A O 1
ATOM 1047 N N . ALA A 1 127 ? 7.644 -4.257 0.903 1.00 75.94 127 ALA A N 1
ATOM 1048 C CA . ALA A 1 127 ? 7.026 -3.804 -0.325 1.00 75.94 127 ALA A CA 1
ATOM 1049 C C . ALA A 1 127 ? 7.900 -2.768 -1.035 1.00 75.94 127 ALA A C 1
ATOM 1051 O O . ALA A 1 127 ? 8.195 -2.941 -2.213 1.00 75.94 127 ALA A O 1
ATOM 1052 N N . GLU A 1 128 ? 8.411 -1.757 -0.328 1.00 70.75 128 GLU A N 1
ATOM 1053 C CA . GLU A 1 128 ? 9.310 -0.753 -0.907 1.00 70.75 128 GLU A CA 1
ATOM 1054 C C . GLU A 1 128 ? 10.615 -1.345 -1.456 1.00 70.75 128 GLU A C 1
ATOM 1056 O O . GLU A 1 128 ? 11.126 -0.865 -2.468 1.00 70.75 128 GLU A O 1
ATOM 1061 N N . ARG A 1 129 ? 11.160 -2.384 -0.812 1.00 64.38 129 ARG A N 1
ATOM 1062 C CA . ARG A 1 129 ? 12.358 -3.101 -1.288 1.00 64.38 129 ARG A CA 1
ATOM 1063 C C . ARG A 1 129 ? 12.073 -3.986 -2.505 1.00 64.38 129 ARG A C 1
ATOM 1065 O O . ARG A 1 129 ? 12.989 -4.240 -3.283 1.00 64.38 129 ARG A O 1
ATOM 1072 N N . GLY A 1 130 ? 10.836 -4.462 -2.651 1.00 53.94 130 GLY A N 1
ATOM 1073 C CA . GLY A 1 130 ? 10.366 -5.259 -3.786 1.00 53.94 130 GLY A CA 1
ATOM 1074 C C . GLY A 1 130 ? 9.931 -4.429 -4.998 1.00 53.94 130 GLY A C 1
ATOM 1075 O O . GLY A 1 130 ? 9.852 -4.969 -6.099 1.00 53.94 130 GLY A O 1
ATOM 1076 N N . VAL A 1 131 ? 9.685 -3.123 -4.835 1.00 50.75 131 VAL A N 1
ATOM 1077 C CA . VAL A 1 131 ? 9.461 -2.209 -5.961 1.00 50.75 131 VAL A CA 1
ATOM 1078 C C . VAL A 1 131 ? 10.815 -1.872 -6.588 1.00 50.75 131 VAL A C 1
ATOM 1080 O O . VAL A 1 131 ? 11.642 -1.235 -5.929 1.00 50.75 131 VAL A O 1
ATOM 1083 N N . PRO A 1 132 ? 11.068 -2.203 -7.869 1.00 50.38 132 PRO A N 1
ATOM 1084 C CA . PRO A 1 132 ? 12.174 -1.587 -8.572 1.00 50.38 132 PRO A CA 1
ATOM 1085 C C . PRO A 1 132 ? 11.840 -0.099 -8.667 1.00 50.38 132 PRO A C 1
ATOM 1087 O O . PRO A 1 132 ? 11.036 0.323 -9.500 1.00 50.38 132 PRO A O 1
ATOM 1090 N N . LYS A 1 133 ? 12.433 0.710 -7.779 1.00 53.28 133 LYS A N 1
ATOM 1091 C CA . LYS A 1 133 ? 12.546 2.153 -7.983 1.00 53.28 133 LYS A CA 1
ATOM 1092 C C . LYS A 1 133 ? 13.221 2.273 -9.340 1.00 53.28 133 LYS A C 1
ATOM 1094 O O . LYS A 1 133 ? 14.396 1.941 -9.460 1.00 53.28 133 LYS A O 1
ATOM 1099 N N . GLY A 1 134 ? 12.449 2.591 -10.383 1.00 60.38 134 GLY A N 1
ATOM 1100 C CA . GLY A 1 134 ? 12.986 2.692 -11.736 1.00 60.38 134 GLY A CA 1
ATOM 1101 C C . GLY A 1 134 ? 14.272 3.512 -11.698 1.00 60.38 134 GLY A C 1
ATOM 1102 O O . GLY A 1 134 ? 14.342 4.464 -10.923 1.00 60.38 134 GLY A O 1
ATOM 1103 N N . LEU A 1 135 ? 15.277 3.107 -12.482 1.00 73.19 135 LEU A N 1
ATOM 1104 C CA . LEU A 1 135 ? 16.652 3.608 -12.372 1.00 73.19 135 LEU A CA 1
ATOM 1105 C C . LEU A 1 135 ? 16.700 5.111 -12.064 1.00 73.19 135 LEU A C 1
ATOM 1107 O O . LEU A 1 135 ? 16.149 5.929 -12.811 1.00 73.19 135 LEU A O 1
ATOM 1111 N N . THR A 1 136 ? 17.364 5.475 -10.971 1.00 79.56 136 THR A N 1
ATOM 1112 C CA . THR A 1 136 ? 17.614 6.879 -10.639 1.00 79.56 136 THR A CA 1
ATOM 1113 C C . THR A 1 136 ? 18.443 7.540 -11.749 1.00 79.56 136 THR A C 1
ATOM 1115 O O . THR A 1 136 ? 19.160 6.853 -12.482 1.00 79.56 136 THR A O 1
ATOM 1118 N N . PRO A 1 137 ? 18.392 8.876 -11.910 1.00 77.75 137 PRO A N 1
ATOM 1119 C CA . PRO A 1 137 ? 19.216 9.563 -12.907 1.00 77.75 137 PRO A CA 1
ATOM 1120 C C . PRO A 1 137 ? 20.716 9.244 -12.799 1.00 77.75 137 PRO A C 1
ATOM 1122 O O . PRO A 1 137 ? 21.391 9.128 -13.822 1.00 77.75 137 PRO A O 1
ATOM 1125 N N . ASP A 1 138 ? 21.231 9.055 -11.581 1.00 80.31 138 ASP A N 1
ATOM 1126 C CA . ASP A 1 138 ? 22.633 8.698 -11.361 1.00 80.31 138 ASP A CA 1
ATOM 1127 C C . ASP A 1 138 ? 22.926 7.240 -11.734 1.00 80.31 138 ASP A C 1
ATOM 1129 O O . ASP A 1 138 ? 23.938 6.979 -12.381 1.00 80.31 138 ASP A O 1
ATOM 1133 N N . GLU A 1 139 ? 22.033 6.294 -11.428 1.00 86.25 139 GLU A N 1
ATOM 1134 C CA . GLU A 1 139 ? 22.169 4.905 -11.891 1.00 86.25 139 GLU A CA 1
ATOM 1135 C C . GLU A 1 139 ? 22.107 4.805 -13.414 1.00 86.25 139 GLU A C 1
ATOM 1137 O O . GLU A 1 139 ? 22.941 4.123 -14.008 1.00 86.25 139 GLU A O 1
ATOM 1142 N N . ARG A 1 140 ? 21.184 5.532 -14.063 1.00 89.38 140 ARG A N 1
ATOM 1143 C CA . ARG A 1 140 ? 21.127 5.610 -15.532 1.00 89.38 140 ARG A CA 1
ATOM 1144 C C . ARG A 1 140 ? 22.449 6.112 -16.101 1.00 89.38 140 ARG A C 1
ATOM 1146 O O . ARG A 1 140 ? 22.988 5.489 -17.012 1.00 89.38 140 ARG A O 1
ATOM 1153 N N . ARG A 1 141 ? 23.012 7.177 -15.517 1.00 89.12 141 ARG A N 1
ATOM 1154 C CA . ARG A 1 141 ? 24.323 7.712 -15.910 1.00 89.12 141 ARG A CA 1
ATOM 1155 C C . ARG A 1 141 ? 25.435 6.678 -15.717 1.00 89.12 141 ARG A C 1
ATOM 1157 O O . ARG A 1 141 ? 26.245 6.502 -16.619 1.00 89.12 141 ARG A O 1
ATOM 1164 N N . MET A 1 142 ? 25.486 5.993 -14.575 1.00 92.69 142 MET A N 1
ATOM 1165 C CA . MET A 1 142 ? 26.514 4.981 -14.296 1.00 92.69 142 MET A CA 1
ATOM 1166 C C . MET A 1 142 ? 26.436 3.798 -15.263 1.00 92.69 142 MET A C 1
ATOM 1168 O O . MET A 1 142 ? 27.458 3.389 -15.810 1.00 92.69 142 MET A O 1
ATOM 1172 N N . ILE A 1 143 ? 25.231 3.283 -15.511 1.00 92.94 143 ILE A N 1
ATOM 1173 C CA . ILE A 1 143 ? 24.992 2.210 -16.482 1.00 92.94 143 ILE A CA 1
ATOM 1174 C C . ILE A 1 143 ? 25.409 2.669 -17.877 1.00 92.94 143 ILE A C 1
ATOM 1176 O O . ILE A 1 143 ? 26.124 1.949 -18.570 1.00 92.94 143 ILE A O 1
ATOM 1180 N N . HIS A 1 144 ? 25.016 3.879 -18.277 1.00 94.00 144 HIS A N 1
ATOM 1181 C CA . HIS A 1 144 ? 25.400 4.432 -19.566 1.00 94.00 144 HIS A CA 1
ATOM 1182 C C . HIS A 1 144 ? 26.920 4.492 -19.727 1.00 94.00 144 HIS A C 1
ATOM 1184 O O . HIS A 1 144 ? 27.448 3.913 -20.672 1.00 94.00 144 HIS A O 1
ATOM 1190 N N . LEU A 1 145 ? 27.630 5.088 -18.764 1.00 93.31 145 LEU A N 1
ATOM 1191 C CA . LEU A 1 145 ? 29.092 5.180 -18.776 1.00 93.31 145 LEU A CA 1
ATOM 1192 C C . LEU A 1 145 ? 29.775 3.806 -18.817 1.00 93.31 145 LEU A C 1
ATOM 1194 O O . LEU A 1 145 ? 30.803 3.655 -19.473 1.00 93.31 145 LEU A O 1
ATOM 1198 N N . ALA A 1 146 ? 29.209 2.798 -18.149 1.00 94.31 146 ALA A N 1
ATOM 1199 C CA . ALA A 1 146 ? 29.739 1.437 -18.179 1.00 94.31 146 ALA A CA 1
ATOM 1200 C C . ALA A 1 146 ? 29.600 0.768 -19.558 1.00 94.31 146 ALA A C 1
ATOM 1202 O O . ALA A 1 146 ? 30.439 -0.063 -19.910 1.00 94.31 146 ALA A O 1
ATOM 1203 N N . MET A 1 147 ? 28.566 1.131 -20.323 1.00 94.50 147 MET A N 1
ATOM 1204 C CA . MET A 1 147 ? 28.272 0.577 -21.650 1.00 94.50 147 MET A CA 1
ATOM 1205 C C . MET A 1 147 ? 28.963 1.326 -22.794 1.00 94.50 147 MET A C 1
ATOM 1207 O O . MET A 1 147 ? 29.216 0.722 -23.830 1.00 94.50 147 MET A O 1
ATOM 1211 N N . VAL A 1 148 ? 29.315 2.606 -22.613 1.00 93.38 148 VAL A N 1
ATOM 1212 C CA . VAL A 1 148 ? 29.946 3.450 -23.654 1.00 93.38 148 VAL A CA 1
ATOM 1213 C C . VAL A 1 148 ? 31.197 2.819 -24.273 1.00 93.38 148 VAL A C 1
ATOM 1215 O O . VAL A 1 148 ? 31.460 3.008 -25.456 1.00 93.38 148 VAL A O 1
ATOM 1218 N N . LYS A 1 149 ? 31.943 2.014 -23.510 1.00 92.25 149 LYS A N 1
ATOM 1219 C CA . LYS A 1 149 ? 33.121 1.278 -24.001 1.00 92.25 149 LYS A CA 1
ATOM 1220 C C . LYS A 1 149 ? 32.825 0.325 -25.172 1.00 92.25 149 LYS A C 1
ATOM 1222 O O . LYS A 1 149 ? 33.743 0.011 -25.922 1.00 92.25 149 LYS A O 1
ATOM 1227 N N . ASP A 1 150 ? 31.579 -0.132 -25.294 1.00 93.00 150 ASP A N 1
ATOM 1228 C CA . ASP A 1 150 ? 31.113 -1.067 -26.321 1.00 93.00 150 ASP A CA 1
ATOM 1229 C C . ASP A 1 150 ? 30.371 -0.325 -27.455 1.00 93.00 150 ASP A C 1
ATOM 1231 O O . ASP A 1 150 ? 29.748 -0.952 -28.311 1.00 93.00 150 ASP A O 1
ATOM 1235 N N . PHE A 1 151 ? 30.375 1.014 -27.458 1.00 94.62 151 PHE A N 1
ATOM 1236 C CA . PHE A 1 151 ? 29.779 1.842 -28.511 1.00 94.62 151 PHE A CA 1
ATOM 1237 C C . PHE A 1 151 ? 30.835 2.316 -29.506 1.00 94.62 151 PHE A C 1
ATOM 1239 O O . PHE A 1 151 ? 32.030 2.388 -29.211 1.00 94.62 151 PHE A O 1
ATOM 1246 N N . TYR A 1 152 ? 30.387 2.685 -30.704 1.00 88.56 152 TYR A N 1
ATOM 1247 C CA . TYR A 1 152 ? 31.269 3.249 -31.712 1.00 88.56 152 TYR A CA 1
ATOM 1248 C C . TYR A 1 152 ? 31.849 4.599 -31.235 1.00 88.56 152 TYR A C 1
ATOM 1250 O O . TYR A 1 152 ? 31.081 5.493 -30.862 1.00 88.56 152 TYR A O 1
ATOM 1258 N N . PRO A 1 153 ? 33.183 4.802 -31.277 1.00 87.00 153 PRO A N 1
ATOM 1259 C CA . PRO A 1 153 ? 33.804 6.034 -30.798 1.00 87.00 153 PRO A CA 1
ATOM 1260 C C . PRO A 1 153 ? 33.227 7.290 -31.460 1.00 87.00 153 PRO A C 1
ATOM 1262 O O . PRO A 1 153 ? 33.156 7.388 -32.687 1.00 87.00 153 PRO A O 1
ATOM 1265 N N . GLY A 1 154 ? 32.834 8.270 -30.643 1.00 84.62 154 GLY A N 1
ATOM 1266 C CA . GLY A 1 154 ? 32.223 9.517 -31.115 1.00 84.62 154 GLY A CA 1
ATOM 1267 C C . GLY A 1 154 ? 30.724 9.428 -31.425 1.00 84.62 154 GLY A C 1
ATOM 1268 O O . GLY A 1 154 ? 30.152 10.416 -31.884 1.00 84.62 154 GLY A O 1
ATOM 1269 N N . ASN A 1 155 ? 30.080 8.289 -31.158 1.00 88.38 155 ASN A N 1
ATOM 1270 C CA . ASN A 1 155 ? 28.633 8.104 -31.253 1.00 88.38 155 ASN A CA 1
ATOM 1271 C C . ASN A 1 155 ? 28.116 7.418 -29.985 1.00 88.38 155 ASN A C 1
ATOM 1273 O O . ASN A 1 155 ? 27.711 6.269 -30.010 1.00 88.38 155 ASN A O 1
ATOM 1277 N N . GLU A 1 156 ? 28.213 8.103 -28.850 1.00 92.75 156 GLU A N 1
ATOM 1278 C CA . GLU A 1 156 ? 27.969 7.477 -27.546 1.00 92.75 156 GLU A CA 1
ATOM 1279 C C . GLU A 1 156 ? 26.484 7.483 -27.153 1.00 92.75 156 GLU A C 1
ATOM 1281 O O . GLU A 1 156 ? 26.079 6.729 -26.279 1.00 92.75 156 GLU A O 1
ATOM 1286 N N . GLN A 1 157 ? 25.657 8.304 -27.806 1.00 94.19 157 GLN A N 1
ATOM 1287 C CA . GLN A 1 157 ? 24.236 8.489 -27.494 1.00 94.19 157 GLN A CA 1
ATOM 1288 C C . GLN A 1 157 ? 23.322 7.829 -28.533 1.00 94.19 157 GLN A C 1
ATOM 1290 O O . GLN A 1 157 ? 23.646 7.761 -29.714 1.00 94.19 157 GLN A O 1
ATOM 1295 N N . GLY A 1 158 ? 22.124 7.424 -28.111 1.00 94.50 158 GLY A N 1
ATOM 1296 C CA . GLY A 1 158 ? 21.075 6.878 -28.975 1.00 94.50 158 GLY A CA 1
ATOM 1297 C C . GLY A 1 158 ? 21.075 5.352 -29.073 1.00 94.50 158 GLY A C 1
ATOM 1298 O O . GLY A 1 158 ? 20.500 4.803 -30.014 1.00 94.50 158 GLY A O 1
ATOM 1299 N N . HIS A 1 159 ? 21.715 4.673 -28.119 1.00 95.88 159 HIS A N 1
ATOM 1300 C CA . HIS A 1 159 ? 21.871 3.212 -28.079 1.00 95.88 159 HIS A CA 1
ATOM 1301 C C . HIS A 1 159 ? 20.800 2.491 -27.247 1.00 95.88 159 HIS A C 1
ATOM 1303 O O . HIS A 1 159 ? 20.748 1.259 -27.233 1.00 95.88 159 HIS A O 1
ATOM 1309 N N . TRP A 1 160 ? 19.949 3.237 -26.540 1.00 96.19 160 TRP A N 1
ATOM 1310 C CA . TRP A 1 160 ? 18.959 2.693 -25.613 1.00 96.19 160 TRP A CA 1
ATOM 1311 C C . TRP A 1 160 ? 17.553 2.720 -26.197 1.00 96.19 160 TRP A C 1
ATOM 1313 O O . TRP A 1 160 ? 17.088 3.743 -26.699 1.00 96.19 160 TRP A O 1
ATOM 1323 N N . PHE A 1 161 ? 16.840 1.607 -26.069 1.00 95.38 161 PHE A N 1
ATOM 1324 C CA . PHE A 1 161 ? 15.522 1.403 -26.655 1.00 95.38 161 PHE A CA 1
ATOM 1325 C C . PHE A 1 161 ? 14.561 0.765 -25.655 1.00 95.38 161 PHE A C 1
ATOM 1327 O O . PHE A 1 161 ? 14.980 0.117 -24.703 1.00 95.38 161 PHE A O 1
ATOM 1334 N N . LYS A 1 162 ? 13.260 0.929 -25.885 1.00 92.88 162 LYS A N 1
ATOM 1335 C CA . LYS A 1 162 ? 12.181 0.296 -25.124 1.00 92.88 162 LYS A CA 1
ATOM 1336 C C . LYS A 1 162 ? 11.486 -0.753 -25.959 1.00 92.88 162 LYS A C 1
ATOM 1338 O O . LYS A 1 162 ? 11.275 -0.565 -27.162 1.00 92.88 162 LYS A O 1
ATOM 1343 N N . CYS A 1 163 ? 11.072 -1.824 -25.297 1.00 91.25 163 CYS A N 1
ATOM 1344 C CA . CYS A 1 163 ? 10.140 -2.775 -25.877 1.00 91.25 163 CYS A CA 1
ATOM 1345 C C . CYS A 1 163 ? 8.844 -2.057 -26.306 1.00 91.25 163 CYS A C 1
ATOM 1347 O O . CYS A 1 163 ? 8.318 -1.210 -25.588 1.00 91.25 163 CYS A O 1
ATOM 1349 N N . GLY A 1 164 ? 8.290 -2.412 -27.468 1.00 89.06 164 GLY A N 1
ATOM 1350 C CA . GLY A 1 164 ? 7.036 -1.815 -27.944 1.00 89.06 164 GLY A CA 1
ATOM 1351 C C . GLY A 1 164 ? 5.798 -2.214 -27.132 1.00 89.06 164 GLY A C 1
ATOM 1352 O O . GLY A 1 164 ? 4.761 -1.567 -27.244 1.00 89.06 164 GLY A O 1
ATOM 1353 N N . SER A 1 165 ? 5.895 -3.272 -26.318 1.00 82.94 165 SER A N 1
ATOM 1354 C CA . SER A 1 165 ? 4.776 -3.844 -25.551 1.00 82.94 165 SER A CA 1
ATOM 1355 C C . SER A 1 165 ? 4.908 -3.700 -24.030 1.00 82.94 165 SER A C 1
ATOM 1357 O O . SER A 1 165 ? 3.960 -4.008 -23.316 1.00 82.94 165 SER A O 1
ATOM 1359 N N . CYS A 1 166 ? 6.060 -3.268 -23.507 1.00 78.94 166 CYS A N 1
ATOM 1360 C CA . CYS A 1 166 ? 6.255 -3.039 -22.073 1.00 78.94 166 CYS A CA 1
ATOM 1361 C C . CYS A 1 166 ? 7.357 -1.992 -21.814 1.00 78.94 166 CYS A C 1
ATOM 1363 O O . CYS A 1 166 ? 8.125 -1.691 -22.724 1.00 78.94 166 CYS A O 1
ATOM 1365 N N . PRO A 1 167 ? 7.480 -1.444 -20.592 1.00 81.56 167 PRO A N 1
ATOM 1366 C CA . PRO A 1 167 ? 8.482 -0.418 -20.274 1.00 81.56 167 PRO A CA 1
ATOM 1367 C C . PRO A 1 167 ? 9.948 -0.890 -20.235 1.00 81.56 167 PRO A C 1
ATOM 1369 O O . PRO A 1 167 ? 10.816 -0.084 -19.912 1.00 81.56 167 PRO A O 1
ATOM 1372 N N . GLU A 1 168 ? 10.233 -2.161 -20.532 1.00 84.50 168 GLU A N 1
ATOM 1373 C CA . GLU A 1 168 ? 11.580 -2.739 -20.466 1.00 84.50 168 GLU A CA 1
ATOM 1374 C C . GLU A 1 168 ? 12.559 -2.010 -21.399 1.00 84.50 168 GLU A C 1
ATOM 1376 O O . GLU A 1 168 ? 12.300 -1.888 -22.603 1.00 84.50 168 GLU A O 1
ATOM 1381 N N . ILE A 1 169 ? 13.692 -1.563 -20.848 1.00 92.19 169 ILE A N 1
ATOM 1382 C CA . ILE A 1 169 ? 14.767 -0.893 -21.588 1.00 92.19 169 ILE A CA 1
ATOM 1383 C C . ILE A 1 169 ? 15.840 -1.916 -21.971 1.00 92.19 169 ILE A C 1
ATOM 1385 O O . ILE A 1 169 ? 16.267 -2.721 -21.149 1.00 92.19 169 ILE A O 1
ATOM 1389 N N . TYR A 1 170 ? 16.318 -1.850 -23.210 1.00 93.88 170 TYR A N 1
ATOM 1390 C CA . TYR A 1 170 ? 17.438 -2.637 -23.713 1.00 93.88 170 TYR A CA 1
ATOM 1391 C C . TYR A 1 170 ? 18.436 -1.752 -24.470 1.00 93.88 170 TYR A C 1
ATOM 1393 O O . TYR A 1 170 ? 18.111 -0.643 -24.896 1.00 93.88 170 TYR A O 1
ATOM 1401 N N . CYS A 1 171 ? 19.664 -2.243 -24.630 1.00 95.56 171 CYS A N 1
ATOM 1402 C CA . CYS A 1 171 ? 20.740 -1.547 -25.329 1.00 95.56 171 CYS A CA 1
ATOM 1403 C C . CYS A 1 171 ? 21.104 -2.281 -26.622 1.00 95.56 171 CYS A C 1
ATOM 1405 O O . CYS 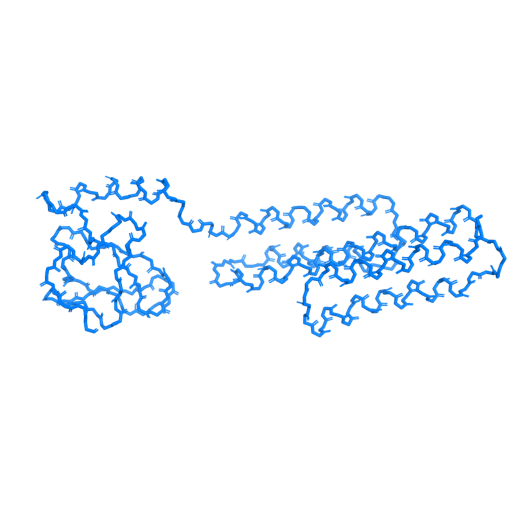A 1 171 ? 21.142 -3.511 -26.643 1.00 95.56 171 CYS A O 1
ATOM 1407 N N . ILE A 1 172 ? 21.391 -1.529 -27.683 1.00 94.94 172 ILE A N 1
ATOM 1408 C CA . ILE A 1 172 ? 22.052 -2.034 -28.888 1.00 94.94 172 ILE A CA 1
ATOM 1409 C C . ILE A 1 172 ? 23.427 -1.374 -28.945 1.00 94.94 172 ILE A C 1
ATOM 1411 O O . ILE A 1 172 ? 23.516 -0.162 -29.115 1.00 94.94 172 ILE A O 1
ATOM 1415 N N . THR A 1 173 ? 24.486 -2.160 -28.778 1.00 93.06 173 THR A N 1
ATOM 1416 C CA . THR A 1 173 ? 25.880 -1.693 -28.725 1.00 93.06 173 THR A CA 1
ATOM 1417 C C . THR A 1 173 ? 26.441 -1.419 -30.132 1.00 93.06 173 THR A C 1
ATOM 1419 O O . THR A 1 173 ? 25.690 -1.332 -31.109 1.00 93.06 173 THR A O 1
ATOM 1422 N N . GLU A 1 174 ? 27.761 -1.269 -30.257 1.00 92.44 174 GLU A N 1
ATOM 1423 C CA . GLU A 1 174 ? 28.477 -1.075 -31.519 1.00 92.44 174 GLU A CA 1
ATOM 1424 C C . GLU A 1 174 ? 27.994 0.174 -32.270 1.00 92.44 174 GLU A C 1
ATOM 1426 O O . GLU A 1 174 ? 28.128 1.293 -31.782 1.00 92.44 174 GLU A O 1
ATOM 1431 N N . CYS A 1 175 ? 27.411 0.010 -33.460 1.00 92.00 175 CYS A N 1
ATOM 1432 C CA . CYS A 1 175 ? 26.894 1.106 -34.272 1.00 92.00 175 CYS A CA 1
ATOM 1433 C C . CYS A 1 175 ? 25.486 1.575 -33.855 1.00 92.00 175 CYS A C 1
ATOM 1435 O O . CYS A 1 175 ? 24.989 2.554 -34.409 1.00 92.00 175 CYS A O 1
ATOM 1437 N N . GLY A 1 176 ? 24.823 0.873 -32.924 1.00 90.69 176 GLY A N 1
ATOM 1438 C CA . GLY A 1 176 ? 23.471 1.187 -32.441 1.00 90.69 176 GLY A CA 1
ATOM 1439 C C . GLY A 1 176 ? 22.327 0.813 -33.394 1.00 90.69 176 GLY A C 1
ATOM 1440 O O . GLY A 1 176 ? 21.155 1.079 -33.106 1.00 90.69 176 GLY A O 1
ATOM 1441 N N . GLY A 1 177 ? 22.642 0.185 -34.529 1.00 93.06 177 GLY A N 1
ATOM 1442 C CA . GLY A 1 177 ? 21.663 -0.346 -35.473 1.00 93.06 177 GLY A CA 1
ATOM 1443 C C . GLY A 1 177 ? 21.284 -1.791 -35.141 1.00 93.06 177 GLY A C 1
ATOM 1444 O O . GLY A 1 177 ? 22.141 -2.620 -34.848 1.00 93.06 177 GLY A O 1
ATOM 1445 N N . ALA A 1 178 ? 19.993 -2.116 -35.205 1.00 93.38 178 ALA A N 1
ATOM 1446 C CA . ALA A 1 178 ? 19.505 -3.445 -34.847 1.00 93.38 178 ALA A CA 1
ATOM 1447 C C . ALA A 1 178 ? 19.941 -4.530 -35.853 1.00 93.38 178 ALA A C 1
ATOM 1449 O O . ALA A 1 178 ? 19.558 -4.494 -37.022 1.00 93.38 178 ALA A O 1
ATOM 1450 N N . MET A 1 179 ? 20.729 -5.503 -35.392 1.00 94.62 179 MET A N 1
ATOM 1451 C CA . MET A 1 179 ? 21.240 -6.618 -36.210 1.00 94.62 179 MET A CA 1
ATOM 1452 C C . MET A 1 179 ? 20.892 -8.002 -35.654 1.00 94.62 179 MET A C 1
ATOM 1454 O O . MET A 1 179 ? 21.175 -9.007 -36.303 1.00 94.62 179 MET A O 1
ATOM 1458 N N . GLN A 1 180 ? 20.318 -8.055 -34.454 1.00 94.50 180 GLN A N 1
ATOM 1459 C CA . GLN A 1 180 ? 19.889 -9.278 -33.792 1.00 94.50 180 GLN A CA 1
ATOM 1460 C C . GLN A 1 180 ? 18.507 -9.075 -33.169 1.00 94.50 180 GLN A C 1
ATOM 1462 O O . GLN A 1 180 ? 18.190 -7.996 -32.653 1.00 94.50 180 GLN A O 1
ATOM 1467 N N . MET A 1 181 ? 17.700 -10.134 -33.188 1.00 95.19 181 MET A N 1
ATOM 1468 C CA . MET A 1 181 ? 16.436 -10.200 -32.462 1.00 95.19 181 MET A CA 1
ATOM 1469 C C . MET A 1 181 ? 16.595 -10.990 -31.163 1.00 95.19 181 MET A C 1
ATOM 1471 O O . MET A 1 181 ? 17.340 -11.966 -31.094 1.00 95.19 181 MET A O 1
ATOM 1475 N N . ALA A 1 182 ? 15.845 -10.589 -30.141 1.00 94.62 182 ALA A N 1
ATOM 1476 C CA . ALA A 1 182 ? 15.767 -11.274 -28.854 1.00 94.62 182 ALA A CA 1
ATOM 1477 C C . ALA A 1 182 ? 14.323 -11.290 -28.333 1.00 94.62 182 ALA A C 1
ATOM 1479 O O . ALA A 1 182 ? 13.455 -10.572 -28.830 1.00 94.62 182 ALA A O 1
ATOM 1480 N N . SER A 1 183 ? 14.061 -12.113 -27.316 1.00 93.75 183 SER A N 1
ATOM 1481 C CA . SER A 1 183 ? 12.796 -12.081 -26.574 1.00 93.75 183 SER A CA 1
ATOM 1482 C C . SER A 1 183 ? 12.921 -11.143 -25.379 1.00 93.75 183 SER A C 1
ATOM 1484 O O . SER A 1 183 ? 13.858 -11.271 -24.593 1.00 93.75 183 SER A O 1
ATOM 1486 N N . CYS A 1 184 ? 11.964 -10.230 -25.214 1.00 88.88 184 CYS A N 1
ATOM 1487 C CA . CYS A 1 184 ? 11.892 -9.365 -24.042 1.00 88.88 184 CYS A CA 1
ATOM 1488 C C . CYS A 1 184 ? 11.832 -10.219 -22.761 1.00 88.88 184 CYS A C 1
ATOM 1490 O O . CYS A 1 184 ? 10.984 -11.115 -22.679 1.00 88.88 184 CYS A O 1
ATOM 1492 N N . PRO A 1 185 ? 12.681 -9.961 -21.749 1.00 81.88 185 PRO A N 1
ATOM 1493 C CA . PRO A 1 185 ? 12.687 -10.752 -20.520 1.00 81.88 185 PRO A CA 1
ATOM 1494 C C . PRO A 1 185 ? 11.340 -10.684 -19.788 1.00 81.88 185 PRO A C 1
ATOM 1496 O O . PRO A 1 185 ? 10.888 -11.714 -19.280 1.00 81.88 185 PRO A O 1
ATOM 1499 N N . SER A 1 186 ? 10.681 -9.523 -19.842 1.00 77.25 186 SER A N 1
ATOM 1500 C CA . SER A 1 186 ? 9.448 -9.204 -19.119 1.00 77.25 186 SER A CA 1
ATOM 1501 C C . SER A 1 186 ? 8.185 -9.692 -19.843 1.00 77.25 186 SER A C 1
ATOM 1503 O O . SER A 1 186 ? 7.464 -10.529 -19.309 1.00 77.25 186 SER A O 1
ATOM 1505 N N . CYS A 1 187 ? 7.923 -9.253 -21.082 1.00 80.94 187 CYS A N 1
ATOM 1506 C CA . CYS A 1 187 ? 6.671 -9.586 -21.790 1.00 80.94 187 CYS A CA 1
ATOM 1507 C C . CYS A 1 187 ? 6.807 -10.633 -22.909 1.00 80.94 187 CYS A C 1
ATOM 1509 O O . CYS A 1 187 ? 5.824 -10.944 -23.577 1.00 80.94 187 CYS A O 1
ATOM 1511 N N . LYS A 1 188 ? 8.015 -11.159 -23.151 1.00 88.38 188 LYS A N 1
ATOM 1512 C CA . LYS A 1 188 ? 8.335 -12.133 -24.216 1.00 88.38 188 LYS A CA 1
ATOM 1513 C C . LYS A 1 188 ? 8.103 -11.662 -25.660 1.00 88.38 188 LYS A C 1
ATOM 1515 O O . LYS A 1 188 ? 8.361 -12.432 -26.579 1.00 88.38 188 LYS A O 1
ATOM 1520 N N . ALA A 1 189 ? 7.698 -10.411 -25.887 1.00 88.94 189 ALA A N 1
ATOM 1521 C CA . ALA A 1 189 ? 7.633 -9.829 -27.228 1.00 88.94 189 ALA A CA 1
ATOM 1522 C C . ALA A 1 189 ? 9.025 -9.754 -27.881 1.00 88.94 189 ALA A C 1
ATOM 1524 O O . ALA A 1 189 ? 10.040 -9.628 -27.191 1.00 88.94 189 ALA A O 1
ATOM 1525 N N . THR A 1 190 ? 9.078 -9.796 -29.211 1.00 94.88 190 THR A N 1
ATOM 1526 C CA . THR A 1 190 ? 10.326 -9.640 -29.968 1.0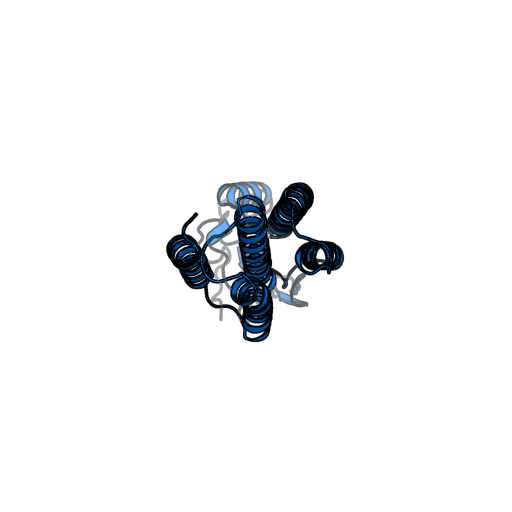0 94.88 190 THR A CA 1
ATOM 1527 C C . THR A 1 190 ? 10.874 -8.217 -29.823 1.00 94.88 190 THR A C 1
ATOM 1529 O O . THR A 1 190 ? 10.142 -7.242 -29.984 1.00 94.88 190 THR A O 1
ATOM 1532 N N . ILE A 1 191 ? 12.168 -8.095 -29.528 1.00 95.75 191 ILE A N 1
ATOM 1533 C CA . ILE A 1 191 ? 12.918 -6.832 -29.434 1.00 95.75 191 ILE A CA 1
ATOM 1534 C C . ILE A 1 191 ? 14.153 -6.878 -30.341 1.00 95.75 191 ILE A C 1
ATOM 1536 O O . ILE A 1 191 ? 14.569 -7.954 -30.773 1.00 95.75 191 ILE A O 1
ATOM 1540 N N . GLY A 1 192 ? 14.756 -5.717 -30.613 1.00 94.00 192 GLY A N 1
ATOM 1541 C CA . GLY A 1 192 ? 15.910 -5.606 -31.509 1.00 94.00 192 GLY A CA 1
ATOM 1542 C C . GLY A 1 192 ? 15.477 -5.426 -32.961 1.00 94.00 192 GLY A C 1
ATOM 1543 O O . GLY A 1 192 ? 14.699 -4.516 -33.251 1.00 94.00 192 GLY A O 1
ATOM 1544 N N . GLY A 1 193 ? 16.004 -6.252 -33.865 1.00 94.19 193 GLY A N 1
ATOM 1545 C CA . GLY A 1 193 ? 15.747 -6.145 -35.302 1.00 94.19 193 GLY A CA 1
ATOM 1546 C C . GLY A 1 193 ? 16.877 -6.702 -36.165 1.00 94.19 193 GLY A C 1
ATOM 1547 O O . GLY A 1 193 ? 17.835 -7.263 -35.645 1.00 94.19 193 GLY A O 1
ATOM 1548 N N . GLU A 1 194 ? 16.772 -6.547 -37.481 1.00 94.19 194 GLU A N 1
ATOM 1549 C CA . GLU A 1 194 ? 17.735 -7.082 -38.452 1.00 94.19 194 GLU A CA 1
ATOM 1550 C C . GLU A 1 194 ? 18.004 -6.069 -39.565 1.00 94.19 194 GLU A C 1
ATOM 1552 O O . GLU A 1 194 ? 17.154 -5.239 -39.889 1.00 94.19 194 GLU A O 1
ATOM 1557 N N . HIS A 1 195 ? 19.184 -6.142 -40.188 1.00 92.94 195 HIS A N 1
ATOM 1558 C CA . HIS A 1 195 ? 19.585 -5.236 -41.274 1.00 92.94 195 HIS A CA 1
ATOM 1559 C C . HIS A 1 195 ? 19.472 -3.746 -40.900 1.00 92.94 195 HIS A C 1
ATOM 1561 O O . HIS A 1 195 ? 19.037 -2.919 -41.704 1.00 92.94 195 HIS A O 1
ATOM 1567 N N . HIS A 1 196 ? 19.834 -3.421 -39.656 1.00 93.06 196 HIS A N 1
ATOM 1568 C CA . HIS A 1 196 ? 19.669 -2.117 -39.015 1.00 93.06 196 HIS A CA 1
ATOM 1569 C C . HIS A 1 196 ? 18.216 -1.629 -38.908 1.00 93.06 196 HIS A C 1
ATOM 1571 O O . HIS A 1 196 ? 17.985 -0.478 -38.553 1.00 93.06 196 HIS A O 1
ATOM 1577 N N . ARG A 1 197 ? 17.217 -2.473 -39.180 1.00 91.19 197 ARG A N 1
ATOM 1578 C CA . ARG A 1 197 ? 15.799 -2.133 -39.040 1.00 91.19 197 ARG A CA 1
ATOM 1579 C C . ARG A 1 197 ? 15.269 -2.679 -37.731 1.00 91.19 197 ARG A C 1
ATOM 1581 O O . ARG A 1 197 ? 15.315 -3.882 -37.492 1.00 91.19 197 ARG A O 1
ATOM 1588 N N . TYR A 1 198 ? 14.744 -1.783 -36.910 1.00 92.06 198 TYR A N 1
ATOM 1589 C CA . TYR A 1 198 ? 14.121 -2.132 -35.643 1.00 92.06 198 TYR A CA 1
ATOM 1590 C C . TYR A 1 198 ? 12.801 -2.873 -35.864 1.00 92.06 198 TYR A C 1
ATOM 1592 O O . TYR A 1 198 ? 12.102 -2.654 -36.856 1.00 92.06 198 TYR A O 1
ATOM 1600 N N . VAL A 1 199 ? 12.448 -3.733 -34.913 1.00 93.75 199 VAL A N 1
ATOM 1601 C CA . VAL A 1 199 ? 11.101 -4.298 -34.826 1.00 93.75 199 VAL A CA 1
ATOM 1602 C C . VAL A 1 199 ? 10.080 -3.164 -34.655 1.00 93.75 199 VAL A C 1
ATOM 1604 O O . VAL A 1 199 ? 10.352 -2.141 -34.024 1.00 93.75 199 VAL A O 1
ATOM 1607 N N . ALA A 1 200 ? 8.896 -3.341 -35.241 1.00 89.50 200 ALA A N 1
ATOM 1608 C CA . ALA A 1 200 ? 7.830 -2.347 -35.188 1.00 89.50 200 ALA A CA 1
ATOM 1609 C C . ALA A 1 200 ? 7.455 -1.990 -33.740 1.00 89.50 200 ALA A C 1
ATOM 1611 O O . ALA A 1 200 ? 7.344 -2.857 -32.870 1.00 89.50 200 ALA A O 1
ATOM 1612 N N . GLY A 1 201 ? 7.236 -0.700 -33.489 1.00 87.81 201 GLY A N 1
ATOM 1613 C CA . GLY A 1 201 ? 6.871 -0.200 -32.164 1.00 87.81 201 GLY A CA 1
ATOM 1614 C C . GLY A 1 201 ? 8.035 -0.048 -31.180 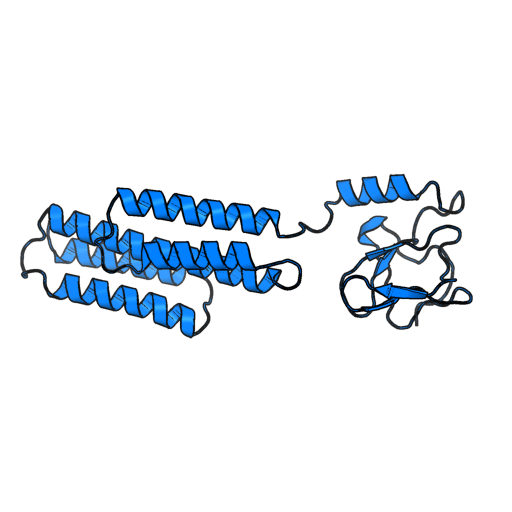1.00 87.81 201 GLY A C 1
ATOM 1615 O O . GLY A 1 201 ? 7.794 0.394 -30.056 1.00 87.81 201 GLY A O 1
ATOM 1616 N N . THR A 1 202 ? 9.280 -0.350 -31.573 1.00 91.25 202 THR A N 1
ATOM 1617 C CA . THR A 1 202 ? 10.473 0.032 -30.803 1.00 91.25 202 THR A CA 1
ATOM 1618 C C . THR A 1 202 ? 10.504 1.546 -30.589 1.00 91.25 202 THR A C 1
ATOM 1620 O O . THR A 1 202 ? 10.292 2.330 -31.513 1.00 91.25 202 THR A O 1
ATOM 1623 N N . ARG A 1 203 ? 10.796 1.974 -29.358 1.00 91.25 203 ARG A N 1
ATOM 1624 C CA . ARG A 1 203 ? 10.908 3.396 -28.994 1.00 91.25 203 ARG A CA 1
ATOM 1625 C C . ARG A 1 203 ? 12.297 3.695 -28.458 1.00 91.25 203 ARG A C 1
ATOM 1627 O O . ARG A 1 203 ? 12.896 2.836 -27.825 1.00 91.25 203 ARG A O 1
ATOM 1634 N N . LEU A 1 204 ? 12.791 4.910 -28.669 1.00 93.88 204 LEU A N 1
ATOM 1635 C CA . LEU A 1 204 ? 14.035 5.366 -28.050 1.00 93.88 204 LEU A CA 1
ATOM 1636 C C . LEU A 1 204 ? 13.828 5.565 -26.538 1.00 93.88 204 LEU A C 1
ATOM 1638 O O . LEU A 1 204 ? 12.795 6.089 -26.114 1.00 93.88 204 LEU A O 1
ATOM 1642 N N . ALA A 1 205 ? 14.802 5.151 -25.730 1.00 93.88 205 ALA A N 1
ATOM 1643 C CA . ALA A 1 205 ? 14.809 5.346 -24.282 1.00 93.88 205 ALA A CA 1
ATOM 1644 C C . ALA A 1 205 ? 15.673 6.559 -23.906 1.00 93.88 205 ALA A C 1
ATOM 1646 O O . ALA A 1 205 ? 16.713 6.425 -23.260 1.00 93.88 205 ALA A O 1
ATOM 1647 N N . SER A 1 206 ? 15.240 7.751 -24.326 1.00 91.75 206 SER A N 1
ATOM 1648 C CA . SER A 1 206 ? 15.961 9.015 -24.117 1.00 91.75 206 SER A CA 1
ATOM 1649 C C . SER A 1 206 ? 16.279 9.316 -22.650 1.00 91.75 206 SER A C 1
ATOM 1651 O O . SER A 1 206 ? 17.176 10.102 -22.372 1.00 91.75 206 SER A O 1
ATOM 1653 N N . GLU A 1 207 ? 15.571 8.714 -21.691 1.00 89.81 207 GLU A N 1
ATOM 1654 C CA . GLU A 1 207 ? 15.881 8.879 -20.269 1.00 89.81 207 GLU A CA 1
ATOM 1655 C C . GLU A 1 207 ? 17.247 8.310 -19.849 1.00 89.81 207 GLU A C 1
ATOM 1657 O O . GLU A 1 207 ? 17.729 8.673 -18.777 1.00 89.81 207 GLU A O 1
ATOM 1662 N N . MET A 1 208 ? 17.853 7.420 -20.644 1.00 93.88 208 MET A N 1
ATOM 1663 C CA . MET A 1 208 ? 19.132 6.783 -20.311 1.00 93.88 208 MET A CA 1
ATOM 1664 C C . MET A 1 208 ? 20.331 7.688 -20.591 1.00 93.88 208 MET A C 1
ATOM 1666 O O . MET A 1 208 ? 21.281 7.698 -19.812 1.00 93.88 208 MET A O 1
ATOM 1670 N N . ASP A 1 209 ? 20.290 8.443 -21.689 1.00 92.81 209 ASP A N 1
ATOM 1671 C CA . ASP A 1 209 ? 21.446 9.179 -22.215 1.00 92.81 209 ASP A CA 1
ATOM 1672 C C . ASP A 1 209 ? 21.111 10.567 -22.792 1.00 92.81 209 ASP A C 1
ATOM 1674 O O . ASP A 1 209 ? 22.009 11.290 -23.222 1.00 92.81 209 ASP A O 1
ATOM 1678 N N . GLY A 1 210 ? 19.836 10.967 -22.800 1.00 91.25 210 GLY A N 1
ATOM 1679 C CA . GLY A 1 210 ? 19.371 12.241 -23.350 1.00 91.25 210 GLY A CA 1
ATOM 1680 C C . GLY A 1 210 ? 19.258 12.284 -24.877 1.00 91.25 210 GLY A C 1
ATOM 1681 O O . GLY A 1 210 ? 19.047 13.364 -25.432 1.00 91.25 210 GLY A O 1
ATOM 1682 N N . ALA A 1 211 ? 19.387 11.155 -25.578 1.00 93.38 211 ALA A N 1
ATOM 1683 C CA . ALA A 1 211 ? 19.344 11.129 -27.034 1.00 93.38 211 ALA A CA 1
ATOM 1684 C C . ALA A 1 211 ? 17.963 11.515 -27.586 1.00 93.38 211 ALA A C 1
ATOM 1686 O O . ALA A 1 211 ? 16.927 11.037 -27.127 1.00 93.38 211 ALA A O 1
ATOM 1687 N N . THR A 1 212 ? 17.938 12.339 -28.633 1.00 92.12 212 THR A N 1
ATOM 1688 C CA . THR A 1 212 ? 16.708 12.710 -29.361 1.00 92.12 212 THR A CA 1
ATOM 1689 C C . THR A 1 212 ? 16.488 11.881 -30.624 1.00 92.12 212 THR A C 1
ATOM 1691 O O . THR A 1 212 ? 15.431 11.960 -31.248 1.00 92.12 212 THR A O 1
ATOM 1694 N N . ARG A 1 213 ? 17.486 11.082 -31.010 1.00 91.75 213 ARG A N 1
ATOM 1695 C CA . ARG A 1 213 ? 17.471 10.196 -32.174 1.00 91.75 213 ARG A CA 1
ATOM 1696 C C . ARG A 1 213 ? 18.294 8.936 -31.891 1.00 91.75 213 ARG A C 1
ATOM 1698 O O . ARG A 1 213 ? 19.212 9.009 -31.074 1.00 91.75 213 ARG A O 1
ATOM 1705 N N . PRO A 1 214 ? 17.999 7.811 -32.562 1.00 92.75 214 PRO A N 1
ATOM 1706 C CA . PRO A 1 214 ? 18.845 6.627 -32.499 1.00 92.75 214 PRO A CA 1
ATOM 1707 C C . PRO A 1 214 ? 20.266 6.918 -32.993 1.00 92.75 214 PRO A C 1
ATOM 1709 O O . PRO A 1 214 ? 20.466 7.758 -33.874 1.00 92.75 214 PRO A O 1
ATOM 1712 N N . ALA A 1 215 ? 21.231 6.183 -32.446 1.00 92.38 215 ALA A N 1
ATOM 1713 C CA . ALA A 1 215 ? 22.640 6.246 -32.827 1.00 92.38 215 ALA A CA 1
ATOM 1714 C C . ALA A 1 215 ? 22.849 5.901 -34.309 1.00 92.38 215 ALA A C 1
ATOM 1716 O O . ALA A 1 215 ? 23.687 6.500 -34.985 1.00 92.38 215 ALA A O 1
ATOM 1717 N N . TRP A 1 216 ? 22.055 4.961 -34.826 1.00 90.44 216 TRP A N 1
ATOM 1718 C CA . TRP A 1 216 ? 22.056 4.598 -36.233 1.00 90.44 216 TRP A CA 1
ATOM 1719 C C . TRP A 1 216 ? 20.907 5.297 -36.984 1.00 90.44 216 TRP A C 1
ATOM 1721 O O . TRP A 1 216 ? 19.756 5.236 -36.544 1.00 90.44 216 TRP A O 1
ATOM 1731 N N . PRO A 1 217 ? 21.166 5.932 -38.142 1.00 78.06 217 PRO A N 1
ATOM 1732 C CA . PRO A 1 217 ? 20.172 6.714 -38.867 1.00 78.06 217 PRO A CA 1
ATOM 1733 C C . PRO A 1 217 ? 19.198 5.809 -39.642 1.00 78.06 217 PRO A C 1
ATOM 1735 O O . PRO A 1 217 ? 19.294 5.676 -40.860 1.00 78.06 217 PRO A O 1
ATOM 1738 N N . VAL A 1 218 ? 18.235 5.185 -38.956 1.00 68.00 218 VAL A N 1
ATOM 1739 C CA . VAL A 1 218 ? 17.020 4.653 -39.603 1.00 68.00 218 VAL A CA 1
ATOM 1740 C C . VAL A 1 218 ? 15.785 5.252 -38.957 1.00 68.00 218 VAL A C 1
ATOM 1742 O O . VAL A 1 218 ? 15.750 5.542 -37.763 1.00 68.00 218 VAL A O 1
ATOM 1745 N N . THR A 1 219 ? 14.755 5.440 -39.769 1.00 57.62 219 THR A N 1
ATOM 1746 C CA . THR A 1 219 ? 13.430 5.840 -39.316 1.00 57.62 219 THR A CA 1
ATOM 1747 C C . THR A 1 219 ? 12.817 4.698 -38.500 1.00 57.62 219 THR A C 1
ATOM 1749 O O . THR A 1 219 ? 12.691 3.581 -38.998 1.00 57.62 219 THR A O 1
ATOM 1752 N N . LEU A 1 220 ? 12.451 4.965 -37.244 1.00 58.53 220 LEU A N 1
ATOM 1753 C CA . LEU A 1 220 ? 11.550 4.094 -36.487 1.00 58.53 220 LEU A CA 1
ATOM 1754 C C . LEU A 1 220 ? 10.166 4.214 -37.148 1.00 58.53 220 LEU A C 1
ATOM 1756 O O . LEU A 1 220 ? 9.639 5.325 -37.227 1.00 58.53 220 LEU A O 1
ATOM 1760 N N . HIS A 1 221 ? 9.635 3.118 -37.692 1.00 49.75 221 HIS A N 1
ATOM 1761 C CA . HIS A 1 221 ? 8.307 3.067 -38.315 1.00 49.75 221 HIS A CA 1
ATOM 1762 C C . HIS A 1 221 ? 7.263 2.513 -37.345 1.00 49.75 221 HIS A C 1
ATOM 1764 O O . HIS A 1 221 ? 7.574 1.529 -36.630 1.00 49.75 221 HIS A O 1
#

Organism: Diaphorina citri (NCBI:txid121845)

Foldseek 3Di:
DFLVVLVVVLVVLVVVLVVVQPDADPVLVVVLVVLVVVLVVVSVPDDHGDDDPVNSQLSVLSSLLSNLSSLLRSVVVVVVVQVLADDCPVLVVLSVVLVCLSVPPDRRHDVSSVVSVVSSVVSVVVSVVSRPPDQDLVSLVVVLVVQQVQADPPLSDQQWKADLVDRDIDGDGYQSFFCDWDQDPRPRDIFGDRPSATDARIGTPCSSPVDPHHSDPDDRD

Sequence (221 aa):
MQLFVFIVEFLERVKQRVLDVKTMNMSMSCLLLQLLDEILVYVVGIPHDKLSQQQALDLNFELERFYALANLLELKIGFHDFNNFYNERALIDLYDKCLGEILCLDRFDRVRKDEVNTLINELGDQAERGVPKGLTPDERRMIHLAMVKDFYPGNEQGHWFKCGSCPEIYCITECGGAMQMASCPSCKATIGGEHHRYVAGTRLASEMDGATRPAWPVTLH

Radius of gyration: 27.04 Å; chains: 1; bounding box: 60×30×74 Å

pLDDT: mean 86.83, std 11.6, range [49.12, 97.56]